Protein AF-T1DJU1-F1 (afdb_monomer_lite)

Organism: Anopheles aquasalis (NCBI:txid42839)

Foldseek 3Di:
DDDDDDDDDDDDDDDDDDDDDDDDDDDDDDDDDDYDDDDDDDDDDDDDDDDDDDDDDDDDDDDDDDDPPDDDDDDPPDDPQDAFPAEAEDEDDPTQADAVCLCVLVLCVVVVHDNVLSNVLNVLVVVQLVVCLVPQQVCVLCVLPFDFALCPLLVLEPPDDCPPPDLVPLCLVVLDDPPDDPDDADPVGDPSPSSNSHSVNSSSVSSLVSLVVCLQPLCVVLDPVSNVSLVVSLVSSCVRNVNSNVVSVVVLVVQQPDSRYAYAYEYCDGLSSVSSVCSSSSNSVSDNSRRYTHPHCSDPPPPPPDD

Radius of gyration: 28.32 Å; chains: 1; bounding box: 85×81×63 Å

pLDDT: mean 75.37, std 28.7, range [26.91, 98.88]

Secondary structure (DSSP, 8-state):
-PPP------PPPPPPP-PPP------------------------------------------PPPP--------TT----PPPSEEEEE--BTTTB--HHHHTTHHHHHHT--HHHHHHHHHHHHHHHHHHHHHHH-HHHHGGG--SSTTTTGGG------TT--GGGS-GGGGS-TT--TT---TT-SHHHHHHHHHHHHHHHHHHHHHHHHTT-HHHHH-HHHHHHHHHHHHHHHHHTTTHHHHHHHHHHHHHTSTTEEEEEEESS-HHHHHHHHHHTT-TTTS-GGGEEE-------SSS---

Sequence (307 aa):
TTPNMLAHSHSPQSPISISPTALGGPGGVGGGGGGGGGGAGIGNPTSKSTPTGKSGRARGRRHAHPSPTRSSTSEPGGISEKAPERIFVWDLDETIIIFHSLLTGSYAGRYNKNRDHQVQLGYRMEEMIFNMADAYFFFNDLEECDQIHIDDVASDDNGQDLSNYNFSADGFHNATPQGAPPNVCLPNGVRGGVDWMRKLAFRYRKIKDTYNTYRNNVGGLLGPQKRDHWLQVRSDIEMETDSWHSLTLKCLNMIAQRENCVNVLVTTTQLVPALAKILLYGLGQVFPVENVYSANRSARSSASSGS

InterPro domains:
  IPR006545 EYA domain [TIGR01658] (84-297)
  IPR028472 Protein phosphatase EYA [PTHR10190] (50-300)
  IPR038102 EYA domain superfamily [G3DSA:3.40.50.12350] (85-305)

Structure (mmCIF, N/CA/C/O backbone):
data_AF-T1DJU1-F1
#
_entry.id   AF-T1DJU1-F1
#
loop_
_atom_site.group_PDB
_atom_site.id
_atom_site.type_symbol
_atom_site.label_atom_id
_atom_site.label_alt_id
_atom_site.label_comp_id
_atom_site.label_asym_id
_atom_site.label_entity_id
_atom_site.label_seq_id
_atom_site.pdbx_PDB_ins_code
_atom_site.Cartn_x
_atom_site.Cartn_y
_atom_site.Cartn_z
_atom_site.occupancy
_atom_site.B_iso_or_equiv
_atom_site.auth_seq_id
_atom_site.auth_comp_id
_atom_site.auth_asym_id
_atom_site.auth_atom_id
_atom_site.pdbx_PDB_model_num
ATOM 1 N N . THR A 1 1 ? -4.036 41.901 -4.875 1.00 40.03 1 THR A N 1
ATOM 2 C CA . THR A 1 1 ? -4.419 41.132 -6.076 1.00 40.03 1 THR A CA 1
ATOM 3 C C . THR A 1 1 ? -4.172 39.672 -5.773 1.00 40.03 1 THR A C 1
ATOM 5 O O . THR A 1 1 ? -3.028 39.313 -5.540 1.00 40.03 1 THR A O 1
ATOM 8 N N . THR A 1 2 ? -5.223 38.870 -5.638 1.00 32.81 2 THR A N 1
ATOM 9 C CA . THR A 1 2 ? -5.148 37.446 -5.271 1.00 32.81 2 THR A CA 1
ATOM 10 C C . THR A 1 2 ? -5.094 36.565 -6.524 1.00 32.81 2 THR A C 1
ATOM 12 O O . THR A 1 2 ? -5.875 36.808 -7.444 1.00 32.81 2 THR A O 1
ATOM 15 N N . PRO A 1 3 ? -4.229 35.537 -6.587 1.00 39.94 3 PRO A N 1
ATOM 16 C CA . PRO A 1 3 ? -4.368 34.457 -7.555 1.00 39.94 3 PRO A CA 1
ATOM 17 C C . PRO A 1 3 ? -5.360 33.409 -7.031 1.00 39.94 3 PRO A C 1
ATOM 19 O O . PRO A 1 3 ? -5.354 33.056 -5.852 1.00 39.94 3 PRO A O 1
ATOM 22 N N . ASN A 1 4 ? -6.233 32.940 -7.917 1.00 32.94 4 ASN A N 1
ATOM 23 C CA . ASN A 1 4 ? -7.327 32.022 -7.613 1.00 32.94 4 ASN A CA 1
ATOM 24 C C . ASN A 1 4 ? -6.901 30.589 -7.979 1.00 32.94 4 ASN A C 1
ATOM 26 O O . ASN A 1 4 ? -6.560 30.349 -9.136 1.00 32.94 4 ASN A O 1
ATOM 30 N N . MET A 1 5 ? -6.917 29.647 -7.031 1.00 34.44 5 MET A N 1
ATOM 31 C CA . MET A 1 5 ? -6.623 28.230 -7.294 1.00 34.44 5 MET A CA 1
ATOM 32 C C . MET A 1 5 ? -7.936 27.449 -7.383 1.00 34.44 5 MET A C 1
ATOM 34 O O . MET A 1 5 ? -8.625 27.262 -6.382 1.00 34.44 5 MET A O 1
ATOM 38 N N . LEU A 1 6 ? -8.289 27.006 -8.591 1.00 34.03 6 LEU A N 1
ATOM 39 C CA . LEU A 1 6 ? -9.458 26.161 -8.838 1.00 34.03 6 LEU A CA 1
ATOM 40 C C . LEU A 1 6 ? -9.155 24.718 -8.421 1.00 34.03 6 LEU A C 1
ATOM 42 O O . LEU A 1 6 ? -8.416 24.014 -9.104 1.00 34.03 6 LEU A O 1
ATOM 46 N N . ALA A 1 7 ? -9.752 24.272 -7.317 1.00 34.59 7 ALA A N 1
ATOM 47 C CA . ALA A 1 7 ? -9.762 22.868 -6.927 1.00 34.59 7 ALA A CA 1
ATOM 48 C C . ALA A 1 7 ? -11.001 22.172 -7.516 1.00 34.59 7 ALA A C 1
ATOM 50 O O . ALA A 1 7 ? -12.129 22.471 -7.122 1.00 34.59 7 ALA A O 1
ATOM 51 N N . HIS A 1 8 ? -10.796 21.225 -8.433 1.00 30.23 8 HIS A N 1
ATOM 52 C CA . HIS A 1 8 ? -11.835 20.286 -8.857 1.00 30.23 8 HIS A CA 1
ATOM 53 C C . HIS A 1 8 ? -11.689 18.976 -8.080 1.00 30.23 8 HIS A C 1
ATOM 55 O O . HIS A 1 8 ? -10.887 18.118 -8.435 1.00 30.23 8 HIS A O 1
ATOM 61 N N . SER A 1 9 ? -12.476 18.820 -7.016 1.00 32.19 9 SER A N 1
ATOM 62 C CA . SER A 1 9 ? -12.622 17.555 -6.297 1.00 32.19 9 SER A CA 1
ATOM 63 C C . SER A 1 9 ? -13.797 16.750 -6.859 1.00 32.19 9 SER A C 1
ATOM 65 O O . SER A 1 9 ? -14.954 17.162 -6.779 1.00 32.19 9 SER A O 1
ATOM 67 N N . HIS A 1 10 ? -13.508 15.568 -7.406 1.00 32.28 10 HIS A N 1
ATOM 68 C CA . HIS A 1 10 ? -14.520 14.557 -7.709 1.00 32.28 10 HIS A CA 1
ATOM 69 C C . HIS A 1 10 ? -14.535 13.504 -6.597 1.00 32.28 10 HIS A C 1
ATOM 71 O O . HIS A 1 10 ? -13.658 12.648 -6.531 1.00 32.28 10 HIS A O 1
ATOM 77 N N . SER A 1 11 ? -15.543 13.559 -5.726 1.00 33.12 11 SER A N 1
ATOM 78 C CA . SER A 1 11 ? -15.764 12.530 -4.704 1.00 33.12 11 SER A CA 1
ATOM 79 C C . SER A 1 11 ? -16.471 11.305 -5.303 1.00 33.12 11 SER A C 1
ATOM 81 O O . SER A 1 11 ? -17.536 11.475 -5.906 1.00 33.12 11 SER A O 1
ATOM 83 N N . PRO A 1 12 ? -15.974 10.070 -5.102 1.00 35.94 12 PRO A N 1
ATOM 84 C CA . PRO A 1 12 ? -16.758 8.869 -5.366 1.00 35.94 12 PRO A CA 1
ATOM 85 C C . PRO A 1 12 ? -17.847 8.693 -4.293 1.00 35.94 12 PRO A C 1
ATOM 87 O O . PRO A 1 12 ? -17.630 8.959 -3.110 1.00 35.94 12 PRO A O 1
ATOM 90 N N . GLN A 1 13 ? -19.040 8.261 -4.707 1.00 41.00 13 GLN A N 1
ATOM 91 C CA . GLN A 1 13 ? -20.180 8.050 -3.808 1.00 41.00 13 GLN A CA 1
ATOM 92 C C . GLN A 1 13 ? -20.000 6.792 -2.943 1.00 41.00 13 GLN A C 1
ATOM 94 O O . GLN A 1 13 ? -19.577 5.746 -3.431 1.00 41.00 13 GLN A O 1
ATOM 99 N N . SER A 1 14 ? -20.377 6.881 -1.666 1.00 39.94 14 SER A N 1
ATOM 100 C CA . SER A 1 14 ? -20.351 5.755 -0.725 1.00 39.94 14 SER A CA 1
ATOM 101 C C . SER A 1 14 ? -2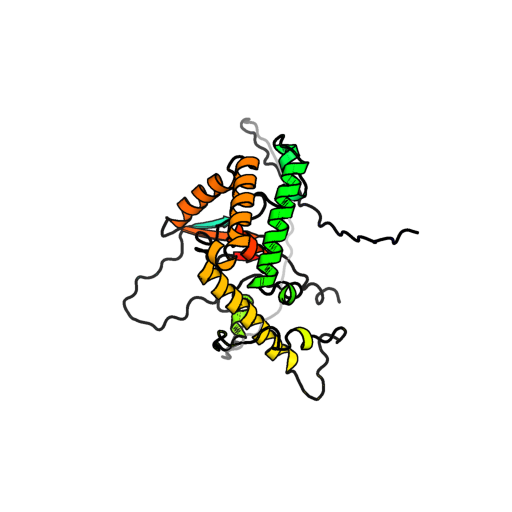1.425 4.700 -1.052 1.00 39.94 14 SER A C 1
ATOM 103 O O . SER A 1 14 ? -22.553 5.074 -1.388 1.00 39.94 14 SER A O 1
ATOM 105 N N . PRO A 1 15 ? -21.140 3.391 -0.904 1.00 38.44 15 PRO A N 1
ATOM 106 C CA . PRO A 1 15 ? -22.147 2.344 -1.057 1.00 38.44 15 PRO A CA 1
ATOM 107 C C . PRO A 1 15 ? -23.145 2.313 0.116 1.00 38.44 15 PRO A C 1
ATOM 109 O O . PRO A 1 15 ? -22.841 2.689 1.248 1.00 38.44 15 PRO A O 1
ATOM 112 N N . ILE A 1 16 ? -24.360 1.845 -0.175 1.00 39.69 16 ILE A N 1
ATOM 113 C CA . ILE A 1 16 ? -25.508 1.841 0.742 1.00 39.69 16 ILE A CA 1
ATOM 114 C C . ILE A 1 16 ? -25.357 0.736 1.800 1.00 39.69 16 ILE A C 1
ATOM 116 O O . ILE A 1 16 ? -25.083 -0.417 1.473 1.00 39.69 16 ILE A O 1
ATOM 120 N N . SER A 1 17 ? -25.595 1.074 3.071 1.00 30.12 17 SER A N 1
ATOM 121 C CA . SER A 1 17 ? -25.592 0.111 4.180 1.00 30.12 17 SER A CA 1
ATOM 122 C C . SER A 1 17 ? -26.886 -0.713 4.218 1.00 30.12 17 SER A C 1
ATOM 124 O O . SER A 1 17 ? -27.981 -0.150 4.170 1.00 30.12 17 SER A O 1
ATOM 126 N N . ILE A 1 18 ? -26.768 -2.041 4.334 1.00 35.78 18 ILE A N 1
ATOM 127 C CA . ILE A 1 18 ? -27.901 -2.969 4.468 1.00 35.78 18 ILE A CA 1
ATOM 128 C C . ILE A 1 18 ? -27.869 -3.586 5.871 1.00 35.78 18 ILE A C 1
ATOM 130 O O . ILE A 1 18 ? -27.004 -4.405 6.176 1.00 35.78 18 ILE A O 1
ATOM 134 N N . SER A 1 19 ? -28.829 -3.216 6.721 1.00 34.44 19 SER A N 1
ATOM 135 C CA . SER A 1 19 ? -29.013 -3.829 8.044 1.00 34.44 19 SER A CA 1
ATOM 136 C C . SER A 1 19 ? -29.833 -5.125 7.955 1.00 34.44 19 SER A C 1
ATOM 138 O O . SER A 1 19 ? -30.837 -5.151 7.240 1.00 34.44 19 SER A O 1
ATOM 140 N N . PRO A 1 20 ? -29.489 -6.186 8.710 1.00 32.38 20 PRO A N 1
ATOM 141 C CA . PRO A 1 20 ? -30.290 -7.404 8.767 1.00 32.38 20 PRO A CA 1
ATOM 142 C C . PRO A 1 20 ? -31.512 -7.223 9.681 1.00 32.38 20 PRO A C 1
ATOM 144 O O . PRO A 1 20 ? -31.387 -6.794 10.828 1.00 32.38 20 PRO A O 1
ATOM 147 N N . THR A 1 21 ? -32.700 -7.592 9.200 1.00 33.34 21 THR A N 1
ATOM 148 C CA . THR A 1 21 ? -33.913 -7.674 10.029 1.00 33.34 21 THR A CA 1
ATOM 149 C C . THR A 1 21 ? -34.037 -9.069 10.644 1.00 33.34 21 THR A C 1
ATOM 151 O O . THR A 1 21 ? -33.903 -10.072 9.945 1.00 33.34 21 THR A O 1
ATOM 154 N N . ALA A 1 22 ? -34.320 -9.136 11.945 1.00 32.25 22 ALA A N 1
ATOM 155 C CA . ALA A 1 22 ? -34.635 -10.365 12.674 1.00 32.25 22 ALA A CA 1
ATOM 156 C C . ALA A 1 22 ? -36.027 -10.263 13.329 1.00 32.25 22 ALA A C 1
ATOM 158 O O . ALA A 1 22 ? -36.571 -9.164 13.415 1.00 32.25 22 ALA A O 1
ATOM 159 N N . LEU A 1 23 ? -36.530 -11.398 13.848 1.00 32.84 23 LEU A N 1
ATOM 160 C CA . LEU A 1 23 ? -37.903 -11.667 14.338 1.00 32.84 23 LEU A CA 1
ATOM 161 C C . LEU A 1 23 ? -38.894 -11.979 13.193 1.00 32.84 23 LEU A C 1
ATOM 163 O O . LEU A 1 23 ? -38.956 -11.252 12.212 1.00 32.84 23 LEU A O 1
ATOM 167 N N . GLY A 1 24 ? -39.713 -13.033 13.246 1.00 29.77 24 GLY A N 1
ATOM 168 C CA . GLY A 1 24 ? -39.841 -14.122 14.224 1.00 29.77 24 GLY A CA 1
ATOM 169 C C . GLY A 1 24 ? -40.971 -15.084 13.804 1.00 29.77 24 GLY A C 1
ATOM 170 O O . GLY A 1 24 ? -41.729 -14.782 12.888 1.00 29.77 24 GLY A O 1
ATOM 171 N N . GLY A 1 25 ? -41.106 -16.235 14.464 1.00 26.91 25 GLY A N 1
ATOM 172 C CA . GLY A 1 25 ? -42.289 -17.111 14.353 1.00 26.91 25 GLY A CA 1
ATOM 173 C C . GLY A 1 25 ? -42.743 -17.569 15.747 1.00 26.91 25 GLY A C 1
ATOM 174 O O . GLY A 1 25 ? -42.197 -17.057 16.726 1.00 26.91 25 GLY A O 1
ATOM 175 N N . PRO A 1 26 ? -43.627 -18.578 15.888 1.00 52.62 26 PRO A N 1
ATOM 176 C CA . PRO A 1 26 ? -44.521 -19.192 14.893 1.00 52.62 26 PRO A CA 1
ATOM 177 C C . PRO A 1 26 ? -45.994 -19.307 15.387 1.00 52.62 26 PRO A C 1
ATOM 179 O O . PRO A 1 26 ? -46.279 -19.082 16.560 1.00 52.62 26 PRO A O 1
ATOM 182 N N . GLY A 1 27 ? -46.928 -19.772 14.541 1.00 30.42 27 GLY A N 1
ATOM 183 C CA . GLY A 1 27 ? -48.207 -20.347 15.013 1.00 30.42 27 GLY A CA 1
ATOM 184 C C . GLY A 1 27 ? -49.409 -20.231 14.063 1.00 30.42 27 GLY A C 1
ATOM 185 O O . GLY A 1 27 ? -49.502 -19.278 13.299 1.00 30.42 27 GLY A O 1
ATOM 186 N N . GLY A 1 28 ? -50.355 -21.179 14.163 1.00 30.44 28 GLY A N 1
ATOM 187 C CA . GLY A 1 28 ? -51.721 -21.047 13.615 1.00 30.44 28 GLY A CA 1
ATOM 188 C C . GLY A 1 28 ? -52.179 -22.159 12.657 1.00 30.44 28 GLY A C 1
ATOM 189 O O . GLY A 1 28 ? -51.834 -22.160 11.483 1.00 30.44 28 GLY A O 1
ATOM 190 N N . VAL A 1 29 ? -53.009 -23.083 13.153 1.00 31.84 29 VAL A N 1
ATOM 191 C CA . VAL A 1 29 ? -53.705 -24.141 12.385 1.00 31.84 29 VAL A CA 1
ATOM 192 C C . VAL A 1 29 ? -55.043 -23.619 11.834 1.00 31.84 29 VAL A C 1
ATOM 194 O O . VAL A 1 29 ? -55.721 -22.889 12.552 1.00 31.84 29 VAL A O 1
ATOM 197 N N . GLY A 1 30 ? -55.505 -24.072 10.653 1.00 30.22 30 GLY A N 1
ATOM 198 C CA . GLY A 1 30 ? -56.944 -23.992 10.327 1.00 30.22 30 GLY A CA 1
ATOM 199 C C . GLY A 1 30 ? -57.406 -24.192 8.870 1.00 30.22 30 GLY A C 1
ATOM 200 O O . GLY A 1 30 ? -57.326 -23.273 8.072 1.00 30.22 30 GLY A O 1
ATOM 201 N N . GLY A 1 31 ? -58.041 -25.340 8.586 1.00 30.58 31 GLY A N 1
ATOM 202 C CA . GLY A 1 31 ? -59.369 -25.373 7.931 1.00 30.58 31 GLY A CA 1
ATOM 203 C C . GLY A 1 31 ? -59.536 -25.221 6.402 1.00 30.58 31 GLY A C 1
ATOM 204 O O . GLY A 1 31 ? -59.893 -24.156 5.929 1.00 30.58 31 GLY A O 1
ATOM 205 N N . GLY A 1 32 ? -59.439 -26.346 5.678 1.00 28.83 32 GLY A N 1
ATOM 206 C CA . GLY A 1 32 ? -60.462 -26.925 4.770 1.00 28.83 32 GLY A CA 1
ATOM 207 C C . GLY A 1 32 ? -61.275 -26.114 3.729 1.00 28.83 32 GLY A C 1
ATOM 208 O O . GLY A 1 32 ? -61.952 -25.151 4.061 1.00 28.83 32 GLY A O 1
ATOM 209 N N . GLY A 1 33 ? -61.428 -26.699 2.524 1.00 28.84 33 GLY A N 1
ATOM 210 C CA . GLY A 1 33 ? -62.725 -26.701 1.810 1.00 28.84 33 GLY A CA 1
ATOM 211 C C . GLY A 1 33 ? -62.769 -26.411 0.294 1.00 28.84 33 GLY A C 1
ATOM 212 O O . GLY A 1 33 ? -62.869 -25.262 -0.102 1.00 28.84 33 GLY A O 1
ATOM 213 N N . GLY A 1 34 ? -62.893 -27.470 -0.524 1.00 29.64 34 GLY A N 1
ATOM 214 C CA . GLY A 1 34 ? -64.001 -27.601 -1.499 1.00 29.64 34 GLY A CA 1
ATOM 215 C C . GLY A 1 34 ? -63.922 -27.017 -2.930 1.00 29.64 34 GLY A C 1
ATOM 216 O O . GLY A 1 34 ? -64.198 -25.844 -3.129 1.00 29.64 34 GLY A O 1
ATOM 217 N N . GLY A 1 35 ? -63.804 -27.913 -3.929 1.00 30.45 35 GLY A N 1
ATOM 218 C CA . GLY A 1 35 ? -64.360 -27.776 -5.301 1.00 30.45 35 GLY A CA 1
ATOM 219 C C . GLY A 1 35 ? -63.668 -26.798 -6.278 1.00 30.45 35 GLY A C 1
ATOM 220 O O . GLY A 1 35 ? -63.039 -25.837 -5.869 1.00 30.45 35 GLY A O 1
ATOM 221 N N . GLY A 1 36 ? -63.740 -26.970 -7.605 1.00 28.83 36 GLY A N 1
ATOM 222 C CA . GLY A 1 36 ? -64.314 -28.059 -8.409 1.00 28.83 36 GLY A CA 1
ATOM 223 C C . GLY A 1 36 ? -64.510 -27.641 -9.883 1.00 28.83 36 GLY A C 1
ATOM 224 O O . GLY A 1 36 ? -65.002 -26.550 -10.139 1.00 28.83 36 GLY A O 1
ATOM 225 N N . GLY A 1 37 ? -64.168 -28.516 -10.842 1.00 30.22 37 GLY A N 1
ATOM 226 C CA . GLY A 1 37 ? -64.300 -28.275 -12.296 1.00 30.22 37 GLY A CA 1
ATOM 227 C C . GLY A 1 37 ? -63.201 -27.374 -12.897 1.00 30.22 37 GLY A C 1
ATOM 228 O O . GLY A 1 37 ? -62.646 -26.524 -12.217 1.00 30.22 37 GLY A O 1
ATOM 229 N N . GLY A 1 38 ? -62.797 -27.507 -14.162 1.00 28.22 38 GLY A N 1
ATOM 230 C CA . GLY A 1 38 ? -63.234 -28.426 -15.219 1.00 28.22 38 GLY A CA 1
ATOM 231 C C . GLY A 1 38 ? -63.132 -27.738 -16.587 1.00 28.22 38 GLY A C 1
ATOM 232 O O . GLY A 1 38 ? -63.810 -26.745 -16.813 1.00 28.22 38 GLY A O 1
ATOM 233 N N . GLY A 1 39 ? -62.295 -28.238 -17.502 1.00 30.33 39 GLY A N 1
ATOM 234 C CA . GLY A 1 39 ? -62.120 -27.627 -18.828 1.00 30.33 39 GLY A CA 1
ATOM 235 C C . GLY A 1 39 ? -61.045 -28.324 -19.659 1.00 30.33 39 GLY A C 1
ATOM 236 O O . GLY A 1 39 ? -59.862 -28.229 -19.349 1.00 30.33 39 GLY A O 1
ATOM 237 N N . ALA A 1 40 ? -61.459 -29.059 -20.692 1.00 28.98 40 ALA A N 1
ATOM 238 C CA . ALA A 1 40 ? -60.570 -29.838 -21.552 1.00 28.98 40 ALA A CA 1
ATOM 239 C C . ALA A 1 40 ? -60.090 -29.044 -22.781 1.00 28.98 40 ALA A C 1
ATOM 241 O O . ALA A 1 40 ? -60.798 -28.175 -23.284 1.00 28.98 40 ALA A O 1
ATOM 242 N N . GLY A 1 41 ? -58.921 -29.415 -23.312 1.00 30.72 41 GLY A N 1
ATOM 243 C CA . GLY A 1 41 ? -58.385 -28.905 -24.576 1.00 30.72 41 GLY A CA 1
ATOM 244 C C . GLY A 1 41 ? -57.443 -29.920 -25.224 1.00 30.72 41 GLY A C 1
ATOM 245 O O . GLY A 1 41 ? -56.264 -29.975 -24.892 1.00 30.72 41 GLY A O 1
ATOM 246 N N . ILE A 1 42 ? -57.973 -30.747 -26.129 1.00 30.86 42 ILE A N 1
ATOM 247 C CA . ILE A 1 42 ? -57.215 -31.723 -26.933 1.00 30.86 42 ILE A CA 1
ATOM 248 C C . ILE A 1 42 ? -56.981 -31.122 -28.327 1.00 30.86 42 ILE A C 1
ATOM 250 O O . ILE A 1 42 ? -57.927 -30.626 -28.932 1.00 30.86 42 ILE A O 1
ATOM 254 N N . GLY A 1 43 ? -55.753 -31.198 -28.861 1.00 30.09 43 GLY A N 1
ATOM 255 C CA . GLY A 1 43 ? -55.447 -30.689 -30.208 1.00 30.09 43 GLY A CA 1
ATOM 256 C C . GLY A 1 43 ? -53.987 -30.842 -30.660 1.00 30.09 43 GLY A C 1
ATOM 257 O O . GLY A 1 43 ? -53.218 -29.892 -30.620 1.00 30.09 43 GLY A O 1
ATOM 258 N N . ASN A 1 44 ? -53.627 -32.036 -31.130 1.00 32.38 44 ASN A N 1
ATOM 259 C CA . ASN A 1 44 ? -52.440 -32.355 -31.960 1.00 32.38 44 ASN A CA 1
ATOM 260 C C . ASN A 1 44 ? -53.002 -32.868 -33.338 1.00 32.38 44 ASN A C 1
ATOM 262 O O . ASN A 1 44 ? -54.225 -33.052 -33.366 1.00 32.38 44 ASN A O 1
ATOM 266 N N . PRO A 1 45 ? -52.260 -33.181 -34.446 1.00 45.81 45 PRO A N 1
ATOM 267 C CA . PRO A 1 45 ? -50.819 -33.477 -34.519 1.00 45.81 45 PRO A CA 1
ATOM 268 C C . PRO A 1 45 ? -50.001 -33.196 -35.833 1.00 45.81 45 PRO A C 1
ATOM 270 O O . PRO A 1 45 ? -50.494 -33.246 -36.953 1.00 45.81 45 PRO A O 1
ATOM 273 N N . THR A 1 46 ? -48.665 -33.154 -35.675 1.00 31.66 46 THR A N 1
ATOM 274 C CA . THR A 1 46 ? -47.594 -33.794 -36.513 1.00 31.66 46 THR A CA 1
ATOM 275 C C . THR A 1 46 ? -47.229 -33.439 -37.980 1.00 31.66 46 THR A C 1
ATOM 277 O O . THR A 1 46 ? -48.061 -33.309 -38.871 1.00 31.66 46 THR A O 1
ATOM 280 N N . SER A 1 47 ? -45.912 -33.647 -38.226 1.00 31.45 47 SER A N 1
ATOM 281 C CA . SER A 1 47 ? -45.194 -34.031 -39.477 1.00 31.45 47 SER A CA 1
ATOM 282 C C . SER A 1 47 ? -44.541 -32.861 -40.247 1.00 31.45 47 SER A C 1
ATOM 284 O O . SER A 1 47 ? -45.150 -31.807 -40.329 1.00 31.45 47 SER A O 1
ATOM 286 N N . LYS A 1 48 ? -43.312 -32.894 -40.808 1.00 32.16 48 LYS A N 1
ATOM 287 C CA . LYS A 1 48 ? -42.211 -33.878 -41.073 1.00 32.16 48 LYS A CA 1
ATOM 288 C C . LYS A 1 48 ? -40.866 -33.083 -41.146 1.00 32.16 48 LYS A C 1
ATOM 290 O O . LYS A 1 48 ? -40.936 -31.865 -41.231 1.00 32.16 48 LYS A O 1
ATOM 295 N N . SER A 1 49 ? -39.627 -33.608 -41.178 1.00 31.61 49 SER A N 1
ATOM 296 C CA . SER A 1 49 ? -39.009 -34.948 -40.991 1.00 31.61 49 SER A CA 1
ATOM 297 C C . SER A 1 49 ? -37.465 -34.812 -40.865 1.00 31.61 49 SER A C 1
ATOM 299 O O . SER A 1 49 ? -36.908 -33.798 -41.273 1.00 31.61 49 SER A O 1
ATOM 301 N N . THR A 1 50 ? -36.758 -35.836 -40.365 1.00 29.61 50 THR A N 1
ATOM 302 C CA . THR A 1 50 ? -35.275 -35.954 -40.351 1.00 29.61 50 THR A CA 1
ATOM 303 C C . THR A 1 50 ? -34.668 -36.304 -41.723 1.00 29.61 50 THR A C 1
ATOM 305 O O . THR A 1 50 ? -35.378 -36.772 -42.613 1.00 29.61 50 THR A O 1
ATOM 308 N N . PRO A 1 51 ? -33.337 -36.141 -41.885 1.00 37.72 51 PRO A N 1
ATOM 309 C CA . PRO A 1 51 ? -32.512 -37.342 -42.098 1.00 37.72 51 PRO A CA 1
ATOM 310 C C . PRO A 1 51 ? -31.239 -37.412 -41.224 1.00 37.72 51 PRO A C 1
ATOM 312 O O . PRO A 1 51 ? -30.761 -36.420 -40.680 1.00 37.72 51 PRO A O 1
ATOM 315 N N . THR A 1 52 ? -30.686 -38.620 -41.094 1.00 31.80 52 THR A N 1
ATOM 316 C CA . THR A 1 52 ? -29.490 -38.979 -40.304 1.00 31.80 52 THR A CA 1
ATOM 317 C C . THR A 1 52 ? -28.299 -39.322 -41.216 1.00 31.80 52 THR A C 1
ATOM 319 O O . THR A 1 52 ? -28.511 -39.844 -42.307 1.00 31.80 52 THR A O 1
ATOM 322 N N . GLY A 1 53 ? -27.034 -39.099 -40.797 1.00 29.38 53 GLY A N 1
ATOM 323 C CA . GLY A 1 53 ? -25.904 -39.467 -41.680 1.00 29.38 53 GLY A CA 1
ATOM 324 C C . GLY A 1 53 ? -24.440 -39.149 -41.308 1.00 29.38 53 GLY A C 1
ATOM 325 O O . GLY A 1 53 ? -23.762 -38.521 -42.101 1.00 29.38 53 GLY A O 1
ATOM 326 N N . LYS A 1 54 ? -23.923 -39.697 -40.195 1.00 31.09 54 LYS A N 1
ATOM 327 C CA . LYS A 1 54 ? -22.508 -40.136 -39.980 1.00 31.09 54 LYS A CA 1
ATOM 328 C C . LYS A 1 54 ? -21.298 -39.156 -40.080 1.00 31.09 54 LYS A C 1
ATOM 330 O O . LYS A 1 54 ? -20.892 -38.725 -41.144 1.00 31.09 54 LYS A O 1
ATOM 335 N N . SER A 1 55 ? -20.539 -39.138 -38.970 1.00 32.53 55 SER A N 1
ATOM 336 C CA . SER A 1 55 ? -19.064 -39.310 -38.887 1.00 32.53 55 SER A CA 1
ATOM 337 C C . SER A 1 55 ? -18.096 -38.270 -39.498 1.00 32.53 55 SER A C 1
ATOM 339 O O . SER A 1 55 ? -17.741 -38.352 -40.669 1.00 32.53 55 SER A O 1
ATOM 341 N N . GLY A 1 56 ? -17.451 -37.470 -38.633 1.00 30.95 56 GLY A N 1
ATOM 342 C CA . GLY A 1 56 ? -16.198 -36.762 -38.948 1.00 30.95 56 GLY A CA 1
ATOM 343 C C . GLY A 1 56 ? -15.450 -36.267 -37.698 1.00 30.95 56 GLY A C 1
ATOM 344 O O . GLY A 1 56 ? -15.982 -35.472 -36.930 1.00 30.95 56 GLY A O 1
ATOM 345 N N . ARG A 1 57 ? -14.211 -36.731 -37.473 1.00 39.19 57 ARG A N 1
ATOM 346 C CA . ARG A 1 57 ? -13.322 -36.248 -36.393 1.00 39.19 57 ARG A CA 1
ATOM 347 C C . ARG A 1 57 ? -12.627 -34.944 -36.818 1.00 39.19 57 ARG A C 1
ATOM 349 O O . ARG A 1 57 ? -11.803 -35.005 -37.723 1.00 39.19 57 ARG A O 1
ATOM 356 N N . ALA A 1 58 ? -12.824 -33.826 -36.110 1.00 34.12 58 ALA A N 1
ATOM 357 C CA . ALA A 1 58 ? -11.900 -32.679 -36.162 1.00 34.12 58 ALA A CA 1
ATOM 358 C C . ALA A 1 58 ? -11.942 -31.807 -34.887 1.00 34.12 58 ALA A C 1
ATOM 360 O O . ALA A 1 58 ? -12.836 -31.004 -34.647 1.00 34.12 58 ALA A O 1
ATOM 361 N N . ARG A 1 59 ? -10.912 -32.002 -34.069 1.00 37.19 59 ARG A N 1
ATOM 362 C CA . ARG A 1 59 ? -10.541 -31.367 -32.794 1.00 37.19 59 ARG A CA 1
ATOM 363 C C . ARG A 1 59 ? -10.553 -29.817 -32.806 1.00 37.19 59 ARG A C 1
ATOM 365 O O . ARG A 1 59 ? -9.526 -29.199 -33.068 1.00 37.19 59 ARG A O 1
ATOM 372 N N . GLY A 1 60 ? -11.668 -29.188 -32.426 1.00 33.62 60 GLY A N 1
ATOM 373 C CA . GLY A 1 60 ? -11.748 -27.739 -32.168 1.00 33.62 60 GLY A CA 1
ATOM 374 C C . GLY A 1 60 ? -11.280 -27.364 -30.754 1.00 33.62 60 GLY A C 1
ATOM 375 O O . GLY A 1 60 ? -12.044 -27.472 -29.796 1.00 33.62 60 GLY A O 1
ATOM 376 N N . ARG A 1 61 ? -10.021 -26.933 -30.601 1.00 39.34 61 ARG A N 1
ATOM 377 C CA . ARG A 1 61 ? -9.424 -26.575 -29.299 1.00 39.34 61 ARG A CA 1
ATOM 378 C C . ARG A 1 61 ? -9.855 -25.168 -28.865 1.00 39.34 61 ARG A C 1
ATOM 380 O O . ARG A 1 61 ? -9.192 -24.191 -29.196 1.00 39.34 61 ARG A O 1
ATOM 387 N N . ARG A 1 62 ? -10.931 -25.059 -28.076 1.00 38.75 62 ARG A N 1
ATOM 388 C CA . ARG A 1 62 ? -11.176 -23.849 -27.270 1.00 38.75 62 ARG A CA 1
ATOM 389 C C . ARG A 1 62 ? -10.005 -23.685 -26.297 1.00 38.75 62 ARG A C 1
ATOM 391 O O . ARG A 1 62 ? -9.735 -24.598 -25.518 1.00 38.75 62 ARG A O 1
ATOM 398 N N . HIS A 1 63 ? -9.308 -22.554 -26.356 1.00 36.16 63 HIS A N 1
ATOM 399 C CA . HIS A 1 63 ? -8.303 -22.203 -25.356 1.00 36.16 63 HIS A CA 1
ATOM 400 C C . HIS A 1 63 ? -9.020 -21.799 -24.066 1.00 36.16 63 HIS A C 1
ATOM 402 O O . HIS A 1 63 ? -9.405 -20.650 -23.885 1.00 36.16 63 HIS A O 1
ATOM 408 N N . ALA A 1 64 ? -9.236 -22.776 -23.185 1.00 34.94 64 ALA A N 1
ATOM 409 C CA . ALA A 1 64 ? -9.500 -22.491 -21.785 1.00 34.94 64 ALA A CA 1
ATOM 410 C C . ALA A 1 64 ? -8.228 -21.891 -21.172 1.00 34.94 64 ALA A C 1
ATOM 412 O O . ALA A 1 64 ? -7.137 -22.429 -21.379 1.00 34.94 64 ALA A O 1
ATOM 413 N N . HIS A 1 65 ? -8.380 -20.792 -20.436 1.00 34.72 65 HIS A N 1
ATOM 414 C CA . HIS A 1 65 ? -7.310 -20.204 -19.639 1.00 34.72 65 HIS A CA 1
ATOM 415 C C . HIS A 1 65 ? -6.838 -21.241 -18.605 1.00 34.72 65 HIS A C 1
ATOM 417 O O . HIS A 1 65 ? -7.659 -21.687 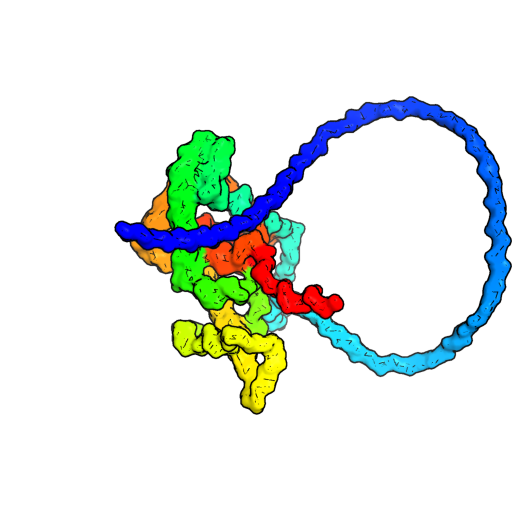-17.799 1.00 34.72 65 HIS A O 1
ATOM 423 N N . PRO A 1 66 ? -5.560 -21.655 -18.603 1.00 35.81 66 PRO A N 1
ATOM 424 C CA . PRO A 1 66 ? -4.996 -22.373 -17.475 1.00 35.81 66 PRO A CA 1
ATOM 425 C C . PRO A 1 66 ? -4.737 -21.357 -16.363 1.00 35.81 66 PRO A C 1
ATOM 427 O O . PRO A 1 66 ? -3.996 -20.397 -16.570 1.00 35.81 66 PRO A O 1
ATOM 430 N N . SER A 1 67 ? -5.321 -21.572 -15.186 1.00 39.38 67 SER A N 1
ATOM 431 C CA . SER A 1 67 ? -4.902 -20.865 -13.973 1.00 39.38 67 SER A CA 1
ATOM 432 C C . SER A 1 67 ? -3.398 -21.090 -13.742 1.00 39.38 67 SER A C 1
ATOM 434 O O . SER A 1 67 ? -2.934 -22.217 -13.950 1.00 39.38 67 SER A O 1
ATOM 436 N N . PRO A 1 68 ? -2.624 -20.086 -13.292 1.00 43.62 68 PRO A N 1
ATOM 437 C CA . PRO A 1 68 ? -1.186 -20.227 -13.084 1.00 43.62 68 PRO A CA 1
ATOM 438 C C . PRO A 1 68 ? -0.879 -20.977 -11.776 1.00 43.62 68 PRO A C 1
ATOM 440 O O . PRO A 1 68 ? -0.302 -20.435 -10.838 1.00 43.62 68 PRO A O 1
ATOM 443 N N . THR A 1 69 ? -1.240 -22.259 -11.697 1.00 48.59 69 THR A N 1
ATOM 444 C CA . THR A 1 69 ? -0.775 -23.134 -10.615 1.00 48.59 69 THR A CA 1
ATOM 445 C C . THR A 1 69 ? 0.549 -23.789 -10.989 1.00 48.59 69 THR A C 1
ATOM 447 O O . THR A 1 69 ? 0.571 -24.813 -11.668 1.00 48.59 69 THR A O 1
ATOM 450 N N . ARG A 1 70 ? 1.625 -23.218 -10.434 1.00 46.25 70 ARG A N 1
ATOM 451 C CA . ARG A 1 70 ? 2.845 -23.918 -10.005 1.00 46.25 70 ARG A CA 1
ATOM 452 C C . ARG A 1 70 ? 3.633 -24.665 -11.092 1.00 46.25 70 ARG A C 1
ATOM 454 O O . ARG A 1 70 ? 3.430 -25.848 -11.356 1.00 46.25 70 ARG A O 1
ATOM 461 N N . SER A 1 71 ? 4.673 -24.009 -11.599 1.00 43.88 71 SER A N 1
ATOM 462 C CA . SER A 1 71 ? 5.804 -24.696 -12.224 1.00 43.88 71 SER A CA 1
ATOM 463 C C . SER A 1 71 ? 6.567 -25.526 -11.183 1.00 43.88 71 SER A C 1
ATOM 465 O O . SER A 1 71 ? 7.368 -24.989 -10.418 1.00 43.88 71 SER A O 1
ATOM 467 N N . SER A 1 72 ? 6.352 -26.839 -11.161 1.00 39.47 72 SER A N 1
ATOM 468 C CA . SER A 1 72 ? 7.217 -27.775 -10.436 1.00 39.47 72 SER A CA 1
ATOM 469 C C . SER A 1 72 ? 7.465 -29.023 -11.273 1.00 39.47 72 SER A C 1
ATOM 471 O O . SER A 1 72 ? 6.556 -29.822 -11.505 1.00 39.47 72 SER A O 1
ATOM 473 N N . THR A 1 73 ? 8.712 -29.181 -11.714 1.00 39.91 73 THR A N 1
ATOM 474 C CA . THR A 1 73 ? 9.257 -30.430 -12.253 1.00 39.91 73 THR A CA 1
ATOM 475 C C . THR A 1 73 ? 8.979 -31.584 -11.292 1.00 39.91 73 THR A C 1
ATOM 477 O O . THR A 1 73 ? 9.175 -31.457 -10.085 1.00 39.91 73 THR A O 1
ATOM 480 N N . SER A 1 74 ? 8.496 -32.702 -11.826 1.00 40.38 74 SER A N 1
ATOM 481 C CA . SER A 1 74 ? 7.980 -33.822 -11.043 1.00 40.38 74 SER A CA 1
ATOM 482 C C . SER A 1 74 ? 9.089 -34.663 -10.397 1.00 40.38 74 SER A C 1
ATOM 484 O O . SER A 1 74 ? 9.636 -35.558 -11.040 1.00 40.38 74 SER A O 1
ATOM 486 N N . GLU A 1 75 ? 9.350 -34.429 -9.113 1.00 39.06 75 GLU A N 1
ATOM 487 C CA . GLU A 1 75 ? 10.016 -35.386 -8.219 1.00 39.06 75 GLU A CA 1
ATOM 488 C C . GLU A 1 75 ? 8.963 -36.332 -7.597 1.00 39.06 75 GLU A C 1
ATOM 490 O O . GLU A 1 75 ? 8.008 -35.857 -6.969 1.00 39.06 75 GLU A O 1
ATOM 495 N N . PRO A 1 76 ? 9.086 -37.666 -7.737 1.00 44.12 76 PRO A N 1
ATOM 496 C CA . PRO A 1 76 ? 8.118 -38.619 -7.196 1.00 44.12 76 PRO A CA 1
ATOM 497 C C . PRO A 1 76 ? 8.358 -38.881 -5.696 1.00 44.12 76 PRO A C 1
ATOM 499 O O . PRO A 1 76 ? 8.839 -39.944 -5.309 1.00 44.12 76 PRO A O 1
ATOM 502 N N . GLY A 1 77 ? 8.006 -37.914 -4.844 1.00 42.62 77 GLY A N 1
ATOM 503 C CA . GLY A 1 77 ? 8.131 -38.056 -3.382 1.00 42.62 77 GLY A CA 1
ATOM 504 C C . GLY A 1 77 ? 7.501 -36.957 -2.514 1.00 42.62 77 GLY A C 1
ATOM 505 O O . GLY A 1 77 ? 7.551 -37.055 -1.290 1.00 42.62 77 GLY A O 1
ATOM 506 N N . GLY A 1 78 ? 6.913 -35.914 -3.108 1.00 39.09 78 GLY A N 1
ATOM 507 C CA . GLY A 1 78 ? 6.353 -34.776 -2.372 1.00 39.09 78 GLY A CA 1
ATOM 508 C C . GLY A 1 78 ? 4.945 -35.018 -1.820 1.00 39.09 78 GLY A C 1
ATOM 509 O O . GLY A 1 78 ? 4.069 -35.529 -2.518 1.00 39.09 78 GLY A O 1
ATOM 510 N N . ILE A 1 79 ? 4.720 -34.592 -0.573 1.00 47.66 79 ILE A N 1
ATOM 511 C CA . ILE A 1 79 ? 3.397 -34.511 0.059 1.00 47.66 79 ILE A CA 1
ATOM 512 C C . ILE A 1 79 ? 2.468 -33.712 -0.864 1.00 47.66 79 ILE A C 1
ATOM 514 O O . ILE A 1 79 ? 2.789 -32.587 -1.237 1.00 47.66 79 ILE A O 1
ATOM 518 N N . SER A 1 80 ? 1.311 -34.277 -1.219 1.00 54.69 80 SER A N 1
ATOM 519 C CA . SER A 1 80 ? 0.276 -33.527 -1.936 1.00 54.69 80 SER A CA 1
ATOM 520 C C . SER A 1 80 ? -0.192 -32.375 -1.050 1.00 54.69 80 SER A C 1
ATOM 522 O O . SER A 1 80 ? -0.878 -32.611 -0.052 1.00 54.69 80 SER A O 1
ATOM 524 N N . GLU A 1 81 ? 0.199 -31.145 -1.395 1.00 61.97 81 GLU A N 1
ATOM 525 C CA . GLU A 1 81 ? -0.361 -29.934 -0.798 1.00 61.97 81 GLU A CA 1
ATOM 526 C C . GLU A 1 81 ? -1.869 -29.947 -1.031 1.00 61.97 81 GLU A C 1
ATOM 528 O O . GLU A 1 81 ? -2.366 -29.700 -2.133 1.00 61.97 81 GLU A O 1
ATOM 533 N N . LYS A 1 82 ? -2.607 -30.302 0.022 1.00 71.31 82 LYS A N 1
ATOM 534 C CA . LYS A 1 82 ? -4.061 -30.260 0.001 1.00 71.31 82 LYS A CA 1
ATOM 535 C C . LYS A 1 82 ? -4.481 -28.809 -0.180 1.00 71.31 82 LYS A C 1
ATOM 537 O O . LYS A 1 82 ? -3.986 -27.927 0.515 1.00 71.31 82 LYS A O 1
ATOM 542 N N . ALA A 1 83 ? -5.423 -28.582 -1.091 1.00 74.25 83 ALA A N 1
ATOM 543 C CA . ALA A 1 83 ? -6.085 -27.291 -1.203 1.00 74.25 83 ALA A CA 1
ATOM 544 C C . ALA A 1 83 ? -6.655 -26.878 0.172 1.00 74.25 83 ALA A C 1
ATOM 546 O O . ALA A 1 83 ? -7.125 -27.752 0.913 1.00 74.25 83 ALA A O 1
ATOM 547 N N . PRO A 1 84 ? -6.618 -25.581 0.526 1.00 79.12 84 PRO A N 1
ATOM 548 C CA . PRO A 1 84 ? -7.068 -25.121 1.832 1.00 79.12 84 PRO A CA 1
ATOM 549 C C . PRO A 1 84 ? -8.544 -25.460 2.051 1.00 79.12 84 PRO A C 1
ATOM 551 O O . PRO A 1 84 ? -9.379 -25.290 1.165 1.00 79.12 84 PRO A O 1
ATOM 554 N N . GLU A 1 85 ? -8.871 -25.915 3.260 1.00 90.88 85 GLU A N 1
ATOM 555 C CA . GLU A 1 85 ? -10.245 -26.235 3.660 1.00 90.88 85 GLU A CA 1
ATOM 556 C C . GLU A 1 85 ? -11.097 -24.961 3.765 1.00 90.88 85 GLU A C 1
ATOM 558 O O . GLU A 1 85 ? -12.305 -24.995 3.529 1.00 90.88 85 GLU A O 1
ATOM 563 N N . ARG A 1 86 ? -10.481 -23.832 4.151 1.00 96.06 86 ARG A N 1
ATOM 564 C CA . ARG A 1 86 ? -11.176 -22.553 4.365 1.00 96.06 86 ARG A CA 1
ATOM 565 C C . ARG A 1 86 ? -10.367 -21.381 3.830 1.00 96.06 86 ARG A C 1
ATOM 567 O O . ARG A 1 86 ? -9.191 -21.222 4.148 1.00 96.06 86 ARG A O 1
ATOM 574 N N . ILE A 1 87 ? -11.042 -20.525 3.074 1.00 96.88 87 ILE A N 1
ATOM 575 C CA . ILE A 1 87 ? -10.508 -19.258 2.580 1.00 96.88 87 ILE A CA 1
ATOM 576 C C . ILE A 1 87 ? -11.295 -18.145 3.268 1.00 96.88 87 ILE A C 1
ATOM 578 O O . ILE A 1 87 ? -12.521 -18.098 3.175 1.00 96.88 87 ILE A O 1
ATOM 582 N N . PHE A 1 88 ? -10.589 -17.274 3.979 1.00 98.19 88 PHE A N 1
ATOM 583 C CA . PHE A 1 88 ? -11.143 -16.088 4.618 1.00 98.19 88 PHE A CA 1
ATOM 584 C C . PHE A 1 88 ? -10.871 -14.899 3.703 1.00 98.19 88 PHE A C 1
ATOM 586 O O . PHE A 1 88 ? -9.721 -14.490 3.545 1.00 98.19 88 PHE A O 1
ATOM 593 N N . VAL A 1 89 ? -11.926 -14.392 3.066 1.00 98.31 89 VAL A N 1
ATOM 594 C CA . VAL A 1 89 ? -11.859 -13.216 2.195 1.00 98.31 89 VAL A CA 1
ATOM 595 C C . VAL A 1 89 ? -12.161 -11.981 3.035 1.00 98.31 89 VAL A C 1
ATOM 597 O O . VAL A 1 89 ? -13.227 -11.892 3.643 1.00 98.31 89 VAL A O 1
ATOM 600 N N . TRP A 1 90 ? -11.213 -11.054 3.073 1.00 98.62 90 TRP A N 1
ATOM 601 C CA . TRP A 1 90 ? -11.268 -9.824 3.852 1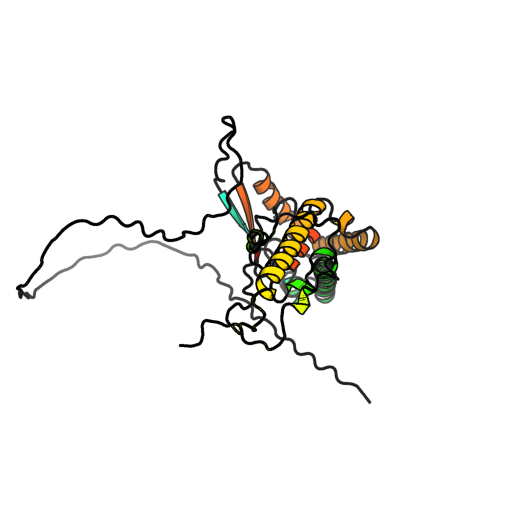.00 98.62 90 TRP A CA 1
ATOM 602 C C . TRP A 1 90 ? -11.347 -8.599 2.945 1.00 98.62 90 TRP A C 1
ATOM 604 O O . TRP A 1 90 ? -10.714 -8.578 1.890 1.00 98.62 90 TRP A O 1
ATOM 614 N N . ASP A 1 91 ? -12.044 -7.564 3.407 1.00 98.31 91 ASP A N 1
ATOM 615 C CA . ASP A 1 91 ? -11.852 -6.191 2.932 1.00 98.31 91 ASP A CA 1
ATOM 616 C C . ASP A 1 91 ? -10.777 -5.489 3.784 1.00 98.31 91 ASP A C 1
ATOM 618 O O . ASP A 1 91 ? -10.466 -5.920 4.901 1.00 98.31 91 ASP A O 1
ATOM 622 N N . LEU A 1 92 ? -10.178 -4.425 3.251 1.00 98.50 92 LEU A N 1
ATOM 623 C CA . LEU A 1 92 ? -9.081 -3.690 3.878 1.00 98.50 92 LEU A CA 1
ATOM 624 C C . LEU A 1 92 ? -9.597 -2.533 4.738 1.00 98.50 92 LEU A C 1
ATOM 626 O O . LEU A 1 92 ? -9.496 -2.572 5.968 1.00 98.50 92 LEU A O 1
ATOM 630 N N . ASP A 1 93 ? -10.113 -1.505 4.072 1.00 97.12 93 ASP A N 1
ATOM 631 C CA . ASP A 1 93 ? -10.525 -0.239 4.666 1.00 97.12 93 ASP A CA 1
ATOM 632 C C . ASP A 1 93 ? -11.827 -0.420 5.466 1.00 97.12 93 ASP A C 1
ATOM 634 O O . ASP A 1 93 ? -12.717 -1.179 5.090 1.00 97.12 93 ASP A O 1
ATOM 638 N N . GLU A 1 94 ? -11.889 0.195 6.647 1.00 97.06 94 GLU A N 1
ATOM 639 C CA . GLU A 1 94 ? -12.971 0.081 7.640 1.00 97.06 94 GLU A CA 1
ATOM 640 C C . GLU A 1 94 ? -13.286 -1.354 8.131 1.00 97.06 94 GLU A C 1
ATOM 642 O O . GLU A 1 94 ? -14.199 -1.545 8.937 1.00 97.06 94 GLU A O 1
ATOM 647 N N . THR A 1 95 ? -12.487 -2.349 7.727 1.00 97.94 95 THR A N 1
ATOM 648 C CA . THR A 1 95 ? -12.571 -3.751 8.168 1.00 97.94 95 THR A CA 1
ATOM 649 C C . THR A 1 95 ? -11.304 -4.166 8.921 1.00 97.94 95 THR A C 1
ATOM 651 O O . THR A 1 95 ? -11.342 -4.363 10.137 1.00 97.94 95 THR A O 1
ATOM 654 N N . ILE A 1 96 ? -10.152 -4.256 8.245 1.00 98.50 96 ILE A N 1
ATOM 655 C CA . ILE A 1 96 ? -8.864 -4.562 8.898 1.00 98.50 96 ILE A CA 1
ATOM 656 C C . ILE A 1 96 ? -8.214 -3.300 9.466 1.00 98.50 96 ILE A C 1
ATOM 658 O O . ILE A 1 96 ? -7.612 -3.345 10.543 1.00 98.50 96 ILE A O 1
ATOM 662 N N . ILE A 1 97 ? -8.328 -2.184 8.748 1.00 98.44 97 ILE A N 1
ATOM 663 C CA . ILE A 1 97 ? -7.733 -0.900 9.121 1.00 98.44 97 ILE A CA 1
ATOM 664 C C . ILE A 1 97 ? -8.806 0.182 9.199 1.00 98.44 97 ILE A C 1
ATOM 666 O O . ILE A 1 97 ? -9.777 0.161 8.453 1.00 98.44 97 ILE A O 1
ATOM 670 N N . ILE A 1 98 ? -8.600 1.164 10.068 1.00 98.44 98 ILE A N 1
ATOM 671 C CA . ILE A 1 98 ? -9.343 2.424 10.044 1.00 98.44 98 ILE A CA 1
ATOM 672 C C . ILE A 1 98 ? -8.477 3.427 9.274 1.00 98.44 98 ILE A C 1
ATOM 674 O O . ILE A 1 98 ? -7.316 3.642 9.646 1.00 98.44 98 ILE A O 1
ATOM 678 N N . PHE A 1 99 ? -9.001 3.984 8.176 1.00 98.12 99 PHE A N 1
ATOM 679 C CA . PHE A 1 99 ? -8.242 4.908 7.323 1.00 98.12 99 PHE A CA 1
ATOM 680 C C . PHE A 1 99 ? -9.123 5.959 6.635 1.00 98.12 99 PHE A C 1
ATOM 682 O O . PHE A 1 99 ? -9.035 7.139 6.976 1.00 98.12 99 PHE A O 1
ATOM 689 N N . HIS A 1 100 ? -10.021 5.577 5.721 1.00 96.56 100 HIS A N 1
ATOM 690 C CA . HIS A 1 100 ? -10.876 6.549 5.022 1.00 96.56 100 HIS A CA 1
ATOM 691 C C . HIS A 1 100 ? -11.836 7.270 5.989 1.00 96.56 100 HIS A C 1
ATOM 693 O O . HIS A 1 100 ? -12.140 8.461 5.847 1.00 96.56 100 HIS A O 1
ATOM 699 N N . SER A 1 101 ? -12.261 6.576 7.043 1.00 97.94 101 SER A N 1
ATOM 700 C CA . SER A 1 101 ? -13.051 7.151 8.132 1.00 97.94 101 SER A CA 1
ATOM 701 C C . SER A 1 101 ? -12.265 8.099 9.061 1.00 97.94 101 SER A C 1
ATOM 703 O O . SER A 1 101 ? -12.899 8.924 9.729 1.00 97.94 101 SER A O 1
ATOM 705 N N . LEU A 1 102 ? -10.919 8.072 9.041 1.00 98.19 102 LEU A N 1
ATOM 706 C CA . LEU A 1 102 ? -10.061 9.117 9.629 1.00 98.19 102 LEU A CA 1
ATOM 707 C C . LEU A 1 102 ? -10.111 10.385 8.770 1.00 98.19 102 LEU A C 1
ATOM 709 O O . LEU A 1 102 ? -10.477 11.443 9.270 1.00 98.19 102 LEU A O 1
ATOM 713 N N . LEU A 1 103 ? -9.826 10.258 7.467 1.00 97.94 103 LEU A N 1
ATOM 714 C CA . LEU A 1 103 ? -9.779 11.367 6.499 1.00 97.94 103 LEU A CA 1
ATOM 715 C C . LEU A 1 103 ? -11.107 12.135 6.424 1.00 97.94 103 LEU A C 1
ATOM 717 O O . LEU A 1 103 ? -11.146 13.363 6.477 1.00 97.94 103 LEU A O 1
ATOM 721 N N . THR A 1 104 ? -12.228 11.413 6.373 1.00 97.56 104 THR A N 1
ATOM 722 C CA . THR A 1 104 ? -13.571 12.020 6.413 1.00 97.56 104 THR A CA 1
ATOM 723 C C . THR A 1 104 ? -13.967 12.515 7.812 1.00 97.56 104 THR A C 1
ATOM 725 O O . THR A 1 104 ? -14.948 13.255 7.960 1.00 97.56 104 THR A O 1
ATOM 728 N N . GLY A 1 105 ? -13.235 12.106 8.855 1.00 97.00 105 GLY A N 1
ATOM 729 C CA . GLY A 1 105 ? -13.540 12.321 10.272 1.00 97.00 105 GLY A CA 1
ATOM 730 C C . GLY A 1 105 ? -14.860 11.684 10.724 1.00 97.00 105 GLY A C 1
ATOM 731 O O . GLY A 1 105 ? -15.454 12.123 11.712 1.00 97.00 105 GLY A O 1
ATOM 732 N N . SER A 1 106 ? -15.358 10.693 9.980 1.00 97.75 106 SER A N 1
ATOM 733 C CA . SER A 1 106 ? -16.592 9.963 10.292 1.00 97.75 106 SER A CA 1
ATOM 734 C C . SER A 1 106 ? -16.394 8.967 11.440 1.00 97.75 106 SER A C 1
ATOM 736 O O . SER A 1 106 ? -17.310 8.796 1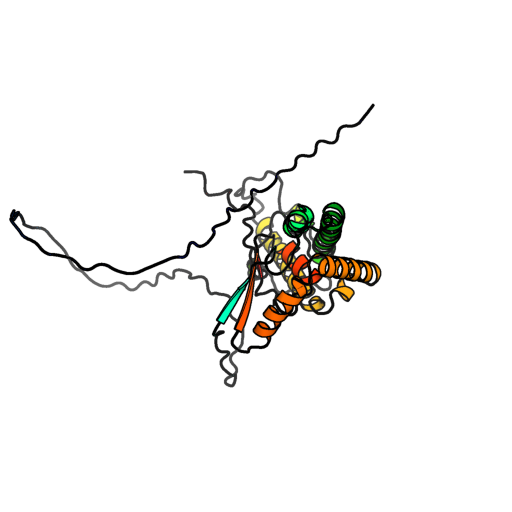2.246 1.00 97.75 106 SER A O 1
ATOM 738 N N . TYR A 1 107 ? -15.186 8.402 11.598 1.00 97.62 107 TYR A N 1
ATOM 739 C CA . TYR A 1 107 ? -14.814 7.615 12.781 1.00 97.62 107 TYR A CA 1
ATOM 740 C C . TYR A 1 107 ? -14.961 8.459 14.054 1.00 97.62 107 TYR A C 1
ATOM 742 O O . TYR A 1 107 ? -15.643 8.064 14.999 1.00 97.62 107 TYR A O 1
ATOM 750 N N . ALA A 1 108 ? -14.406 9.675 14.040 1.00 97.19 108 ALA A N 1
ATOM 751 C CA . ALA A 1 108 ? -14.441 10.575 15.186 1.00 97.19 108 ALA A CA 1
ATOM 752 C C . ALA A 1 108 ? -15.869 10.955 15.607 1.00 97.19 108 ALA A C 1
ATOM 754 O O . ALA A 1 108 ? -16.180 10.931 16.797 1.00 97.19 108 ALA A O 1
ATOM 755 N N . GLY A 1 109 ? -16.755 11.227 14.641 1.00 96.25 109 GLY A N 1
ATOM 756 C CA . GLY A 1 109 ? -18.172 11.482 14.914 1.00 96.25 109 GLY A CA 1
ATOM 757 C C . GLY A 1 109 ? -18.919 10.263 15.471 1.00 96.25 109 GLY A C 1
ATOM 758 O O . GLY A 1 109 ? -19.792 10.420 16.320 1.00 96.25 109 GLY A O 1
ATOM 759 N N . ARG A 1 110 ? -18.562 9.045 15.039 1.00 97.12 110 ARG A N 1
ATOM 760 C CA . ARG A 1 110 ? -19.197 7.795 15.493 1.00 97.12 110 ARG A CA 1
ATOM 761 C C . ARG A 1 110 ? -18.764 7.369 16.898 1.00 97.12 110 ARG A C 1
ATOM 763 O O . ARG A 1 110 ? -19.586 6.837 17.639 1.00 97.12 110 ARG A O 1
ATOM 770 N N . TYR A 1 111 ? -17.499 7.593 17.249 1.00 96.88 111 TYR A N 1
ATOM 771 C CA . TYR A 1 111 ? -16.887 7.133 18.503 1.00 96.88 111 TYR A CA 1
ATOM 772 C C . TYR A 1 111 ? -16.539 8.271 19.479 1.00 96.88 111 TYR A C 1
ATOM 774 O O . TYR A 1 111 ? -15.813 8.054 20.446 1.00 96.88 111 TYR A O 1
ATOM 782 N N . ASN A 1 112 ? -17.074 9.477 19.248 1.00 96.25 112 ASN A N 1
ATOM 783 C CA . ASN A 1 112 ? -16.896 10.666 20.092 1.00 96.25 112 ASN A CA 1
ATOM 784 C C . ASN A 1 112 ? -15.413 11.016 20.362 1.00 96.25 112 ASN A C 1
ATOM 786 O O . ASN A 1 112 ? -15.013 11.278 21.498 1.00 96.25 112 ASN A O 1
ATOM 790 N N . LYS A 1 113 ? -14.592 10.993 19.304 1.00 97.31 113 LYS A N 1
ATOM 791 C CA . LYS A 1 113 ? -13.159 11.347 19.330 1.00 97.31 113 LYS A CA 1
ATOM 792 C C . LYS A 1 113 ? -12.939 12.783 18.844 1.00 97.31 113 LYS A C 1
ATOM 794 O O . LYS A 1 113 ? -13.833 13.398 18.262 1.00 97.31 113 LYS A O 1
ATOM 799 N N . ASN A 1 114 ? -11.731 13.320 19.026 1.00 97.50 114 ASN A N 1
ATOM 800 C CA . ASN A 1 114 ? -11.377 14.630 18.476 1.00 97.50 114 ASN A CA 1
ATOM 801 C C . ASN A 1 114 ? -11.269 14.554 16.939 1.00 97.50 114 ASN A C 1
ATOM 803 O O . ASN A 1 114 ? -10.357 13.924 16.405 1.00 97.50 114 ASN A O 1
ATOM 807 N N . ARG A 1 115 ? -12.201 15.208 16.231 1.00 97.12 115 ARG A N 1
ATOM 808 C CA . ARG A 1 115 ? -12.270 15.187 14.762 1.00 97.12 115 ARG A CA 1
ATOM 809 C C . ARG A 1 115 ? -10.999 15.715 14.099 1.00 97.12 115 ARG A C 1
ATOM 811 O O . ARG A 1 115 ? -10.497 15.062 13.191 1.00 97.12 115 ARG A O 1
ATOM 818 N N . ASP A 1 116 ? -10.491 16.862 14.535 1.00 97.94 116 ASP A N 1
ATOM 819 C CA . ASP A 1 116 ? -9.365 17.526 13.871 1.00 97.94 116 ASP A CA 1
ATOM 820 C C . ASP A 1 116 ? -8.068 16.724 14.047 1.00 97.94 116 ASP A C 1
ATOM 822 O O . ASP A 1 116 ? -7.301 16.570 13.096 1.00 97.94 116 ASP A O 1
ATOM 826 N N . HIS A 1 117 ? -7.867 16.126 15.228 1.00 97.44 117 HIS A N 1
ATOM 827 C CA . HIS A 1 117 ? -6.740 15.226 15.487 1.00 97.44 117 HIS A CA 1
ATOM 828 C C . HIS A 1 117 ? -6.807 13.961 14.617 1.00 97.44 117 HIS A C 1
ATOM 830 O O . HIS A 1 117 ? -5.832 13.608 13.954 1.00 97.44 117 HIS A O 1
ATOM 836 N N . GLN A 1 118 ? -7.973 13.313 14.552 1.00 96.94 118 GLN A N 1
ATOM 837 C CA . GLN A 1 118 ? -8.187 12.100 13.754 1.00 96.94 118 GLN A CA 1
ATOM 838 C C . GLN A 1 118 ? -7.996 12.352 12.250 1.00 96.94 118 GLN A C 1
ATOM 840 O O . GLN A 1 118 ? -7.317 11.578 11.577 1.00 96.94 118 GLN A O 1
ATOM 845 N N . VAL A 1 119 ? -8.519 13.468 11.732 1.00 98.38 119 VAL A N 1
ATOM 846 C CA . VAL A 1 119 ? -8.312 13.891 10.337 1.00 98.38 119 VAL A CA 1
ATOM 847 C C . VAL A 1 119 ? -6.828 14.176 10.066 1.00 98.38 119 VAL A C 1
ATOM 849 O O . VAL A 1 119 ? -6.303 13.750 9.038 1.00 98.38 119 VAL A O 1
ATOM 852 N N . GLN A 1 120 ? -6.114 14.816 11.002 1.00 98.50 120 GLN A N 1
ATOM 853 C CA . GLN A 1 120 ? -4.671 15.043 10.876 1.00 98.50 120 GLN A CA 1
ATOM 854 C C . GLN A 1 120 ? -3.870 13.729 10.831 1.00 98.50 120 GLN A C 1
ATOM 856 O O . GLN A 1 120 ? -2.933 13.621 10.039 1.00 98.50 120 GLN A O 1
ATOM 861 N N . LEU A 1 121 ? -4.226 12.727 11.643 1.00 98.50 121 LEU A N 1
ATOM 862 C CA . LEU A 1 121 ? -3.610 11.395 11.583 1.00 98.50 121 LEU A CA 1
ATOM 863 C C . LEU A 1 121 ? -3.908 10.683 10.257 1.00 98.50 121 LEU A C 1
ATOM 865 O O . LEU A 1 121 ? -3.007 10.061 9.692 1.00 98.50 121 LEU A O 1
ATOM 869 N N . GLY A 1 122 ? -5.130 10.835 9.735 1.00 98.50 122 GLY A N 1
ATOM 870 C CA . GLY A 1 122 ? -5.510 10.382 8.398 1.00 98.50 122 GLY A CA 1
ATOM 871 C C . GLY A 1 122 ? -4.572 10.933 7.322 1.00 98.50 122 GLY A C 1
ATOM 872 O O . GLY A 1 122 ? -3.950 10.147 6.612 1.00 98.50 122 GLY A O 1
ATOM 873 N N . TYR A 1 123 ? -4.397 12.259 7.259 1.00 98.69 123 TYR A N 1
ATOM 874 C CA . TYR A 1 123 ? -3.516 12.896 6.270 1.00 98.69 123 TYR A CA 1
ATOM 875 C C . TYR A 1 123 ? -2.044 12.488 6.416 1.00 98.69 123 TYR A C 1
ATOM 877 O O . TYR A 1 123 ? -1.383 12.249 5.410 1.00 98.69 123 TYR A O 1
ATOM 885 N N . ARG A 1 124 ? -1.525 12.347 7.646 1.00 98.69 124 ARG A N 1
ATOM 886 C CA . ARG A 1 124 ? -0.151 11.850 7.858 1.00 98.69 124 ARG A CA 1
ATOM 887 C C . ARG A 1 124 ? 0.018 10.431 7.312 1.00 98.69 124 ARG A C 1
ATOM 889 O O . ARG A 1 124 ? 1.002 10.150 6.641 1.00 98.69 124 ARG A O 1
ATOM 896 N N . MET A 1 125 ? -0.935 9.532 7.567 1.00 98.75 125 MET A N 1
ATOM 897 C CA . MET A 1 125 ? -0.877 8.169 7.028 1.00 98.75 125 MET A CA 1
ATOM 898 C C . MET A 1 125 ? -1.052 8.142 5.501 1.00 98.75 125 MET A C 1
ATOM 900 O O . MET A 1 125 ? -0.359 7.388 4.824 1.00 98.75 125 MET A O 1
ATOM 904 N N . GLU A 1 126 ? -1.928 8.982 4.950 1.00 98.62 126 GLU A N 1
ATOM 905 C CA . GLU A 1 126 ? -2.133 9.136 3.505 1.00 98.62 126 GLU A CA 1
ATOM 906 C C . GLU A 1 126 ? -0.854 9.594 2.792 1.00 98.62 126 GLU A C 1
ATOM 908 O O . GLU A 1 126 ? -0.411 8.943 1.843 1.00 98.62 126 GLU A O 1
ATOM 913 N N . GLU A 1 127 ? -0.199 10.637 3.311 1.00 98.38 127 GLU A N 1
ATOM 914 C CA . GLU A 1 127 ? 1.106 11.106 2.839 1.00 98.38 127 GLU A CA 1
ATOM 915 C C . GLU A 1 127 ? 2.135 9.966 2.838 1.00 98.38 127 GLU A C 1
ATOM 917 O O . GLU A 1 127 ? 2.889 9.808 1.877 1.00 98.38 127 GLU A O 1
ATOM 922 N N . MET A 1 128 ? 2.164 9.133 3.881 1.00 98.56 128 MET A N 1
ATOM 923 C CA . MET A 1 128 ? 3.076 7.988 3.949 1.00 98.56 128 MET A CA 1
ATOM 924 C C . MET A 1 128 ? 2.752 6.885 2.934 1.00 98.56 128 MET A C 1
ATOM 926 O O . MET A 1 128 ? 3.683 6.298 2.375 1.00 98.56 128 MET A O 1
ATOM 930 N N . ILE A 1 129 ? 1.468 6.609 2.682 1.00 98.75 129 ILE A N 1
ATOM 931 C CA . ILE A 1 129 ? 1.010 5.621 1.693 1.00 98.75 129 ILE A CA 1
ATOM 932 C C . ILE A 1 129 ? 1.452 6.039 0.290 1.00 98.75 129 ILE A C 1
ATOM 934 O O . ILE A 1 129 ? 2.119 5.252 -0.382 1.00 98.75 129 ILE A O 1
ATOM 938 N N . PHE A 1 130 ? 1.158 7.275 -0.126 1.00 98.19 130 PHE A N 1
ATOM 939 C CA . PHE A 1 130 ? 1.552 7.768 -1.449 1.00 98.19 130 PHE A CA 1
ATOM 940 C C . PHE A 1 130 ? 3.075 7.884 -1.589 1.00 98.19 130 PHE A C 1
ATOM 942 O O . PHE A 1 130 ? 3.636 7.348 -2.541 1.00 98.19 130 PHE A O 1
ATOM 949 N N . ASN A 1 131 ? 3.781 8.422 -0.585 1.00 98.12 131 ASN A N 1
ATOM 950 C CA . ASN A 1 131 ? 5.249 8.463 -0.599 1.00 98.12 131 ASN A CA 1
ATOM 951 C C . ASN A 1 131 ? 5.901 7.071 -0.710 1.00 98.12 131 ASN A C 1
ATOM 953 O O . ASN A 1 131 ? 6.997 6.960 -1.260 1.00 98.12 131 ASN A O 1
ATOM 957 N N . MET A 1 132 ? 5.287 6.013 -0.163 1.00 98.50 132 MET A N 1
ATOM 958 C CA . MET A 1 132 ? 5.771 4.640 -0.347 1.00 98.50 132 MET A CA 1
ATOM 959 C C . MET A 1 132 ? 5.446 4.114 -1.750 1.00 98.50 132 MET A C 1
ATOM 961 O O . MET A 1 132 ? 6.310 3.512 -2.392 1.00 98.50 132 MET A O 1
ATOM 965 N N . ALA A 1 133 ? 4.217 4.340 -2.213 1.00 98.44 133 ALA A N 1
ATOM 966 C CA . ALA A 1 133 ? 3.738 3.908 -3.518 1.00 98.44 133 ALA A CA 1
ATOM 967 C C . ALA A 1 133 ? 4.593 4.503 -4.657 1.00 98.44 133 ALA A C 1
ATOM 969 O O . ALA A 1 133 ? 5.041 3.774 -5.542 1.00 98.44 133 ALA A O 1
ATOM 970 N N . ASP A 1 134 ? 4.921 5.793 -4.578 1.00 96.88 134 ASP A N 1
ATOM 971 C CA . ASP A 1 134 ? 5.780 6.476 -5.547 1.00 96.88 134 ASP A CA 1
ATOM 972 C C . ASP A 1 134 ? 7.240 6.030 -5.465 1.00 96.88 134 ASP A C 1
ATOM 974 O O . ASP A 1 134 ? 7.834 5.654 -6.475 1.00 96.88 134 ASP A O 1
ATOM 978 N N . ALA A 1 135 ? 7.833 6.053 -4.266 1.00 97.06 135 ALA A N 1
ATOM 979 C CA . ALA A 1 135 ? 9.273 5.845 -4.113 1.00 97.06 135 ALA A CA 1
ATOM 980 C C . ALA A 1 135 ? 9.722 4.391 -4.334 1.00 97.06 135 ALA A C 1
ATOM 982 O O . ALA A 1 135 ? 10.888 4.165 -4.661 1.00 97.06 135 ALA A O 1
ATOM 983 N N . TYR A 1 136 ? 8.832 3.412 -4.130 1.00 97.94 136 TYR A N 1
ATOM 984 C CA . TYR A 1 136 ? 9.194 1.990 -4.156 1.00 97.94 136 TYR A CA 1
ATOM 985 C C . TYR A 1 136 ? 8.318 1.126 -5.068 1.00 97.94 136 TYR A C 1
ATOM 987 O O . TYR A 1 136 ? 8.761 0.041 -5.446 1.00 97.94 136 TYR A O 1
ATOM 995 N N . PHE A 1 137 ? 7.110 1.577 -5.431 1.00 98.50 137 PHE A N 1
ATOM 996 C CA . PHE A 1 137 ? 6.151 0.791 -6.217 1.00 98.50 137 PHE A CA 1
ATOM 997 C C . PHE A 1 137 ? 5.694 1.456 -7.526 1.00 98.50 137 PHE A C 1
ATOM 999 O O . PHE A 1 137 ? 4.682 1.050 -8.087 1.00 98.50 137 PHE A O 1
ATOM 1006 N N . PHE A 1 138 ? 6.458 2.422 -8.049 1.00 98.12 138 PHE A N 1
ATOM 1007 C CA . PHE A 1 138 ? 6.233 3.018 -9.374 1.00 98.12 138 PHE A CA 1
ATOM 1008 C C . PHE A 1 138 ? 4.822 3.604 -9.568 1.00 98.12 138 PHE A C 1
ATOM 1010 O O . PHE A 1 138 ? 4.297 3.559 -10.675 1.00 98.12 138 PHE A O 1
ATOM 1017 N N . PHE A 1 139 ? 4.181 4.129 -8.518 1.00 97.00 139 PHE A N 1
ATOM 1018 C CA . PHE A 1 139 ? 2.776 4.545 -8.603 1.00 97.00 139 PHE A CA 1
ATOM 1019 C C . PHE A 1 139 ? 2.516 5.611 -9.682 1.00 97.00 139 PHE A C 1
ATOM 1021 O O . PHE A 1 139 ? 1.633 5.397 -10.507 1.00 97.00 139 PHE A O 1
ATOM 1028 N N . ASN A 1 140 ? 3.359 6.648 -9.779 1.00 94.94 140 ASN A N 1
ATOM 1029 C CA . ASN A 1 140 ? 3.363 7.599 -10.908 1.00 94.94 140 ASN A CA 1
ATOM 1030 C C . ASN A 1 140 ? 3.369 6.941 -12.307 1.00 94.94 140 ASN A C 1
ATOM 1032 O O . ASN A 1 140 ? 2.755 7.470 -13.228 1.00 94.94 140 ASN A O 1
ATOM 1036 N N . ASP A 1 141 ? 4.062 5.810 -12.485 1.00 95.06 141 ASP A N 1
ATOM 1037 C CA . ASP A 1 141 ? 4.099 5.090 -13.763 1.00 95.06 141 ASP A CA 1
ATOM 1038 C C . ASP A 1 141 ? 2.830 4.236 -13.961 1.00 95.06 141 ASP A C 1
ATOM 1040 O O . ASP A 1 141 ? 2.381 4.015 -15.086 1.00 95.06 141 ASP A O 1
ATOM 1044 N N . LEU A 1 142 ? 2.269 3.702 -12.873 1.00 95.69 142 LEU A N 1
ATOM 1045 C CA . LEU A 1 142 ? 1.259 2.642 -12.903 1.00 95.69 142 LEU A CA 1
ATOM 1046 C C . LEU A 1 142 ? -0.186 3.116 -12.705 1.00 95.69 142 LEU A C 1
ATOM 1048 O O . LEU A 1 142 ? -1.088 2.349 -13.022 1.00 95.69 142 LEU A O 1
ATOM 1052 N N . GLU A 1 143 ? -0.438 4.343 -12.243 1.00 92.44 143 GLU A N 1
ATOM 1053 C CA . GLU A 1 143 ? -1.786 4.838 -11.899 1.00 92.44 143 GLU A CA 1
ATOM 1054 C C . GLU A 1 143 ? -2.828 4.641 -13.024 1.00 92.44 143 GLU A C 1
ATOM 1056 O O . GLU A 1 143 ? -3.930 4.143 -12.784 1.00 92.44 143 GLU A O 1
ATOM 1061 N N . GLU A 1 144 ? -2.478 4.961 -14.276 1.00 89.19 144 GLU A N 1
ATOM 1062 C CA . GLU A 1 144 ? -3.379 4.795 -15.431 1.00 89.19 144 GLU A CA 1
ATOM 1063 C C . GLU A 1 144 ? -3.493 3.340 -15.929 1.00 89.19 144 GLU A C 1
ATOM 1065 O O . GLU A 1 144 ? -4.399 3.007 -16.700 1.00 89.19 144 GLU A O 1
ATOM 1070 N N . CYS A 1 145 ? -2.577 2.459 -15.517 1.00 93.19 145 CYS A N 1
ATOM 1071 C CA . CYS A 1 145 ? -2.469 1.082 -16.004 1.00 93.19 145 CYS A CA 1
ATOM 1072 C C . CYS A 1 145 ? -2.405 0.034 -14.882 1.00 93.19 145 CYS A C 1
ATOM 1074 O O . CYS A 1 145 ? -1.841 -1.046 -15.077 1.00 93.19 145 CYS A O 1
ATOM 1076 N N . ASP A 1 146 ? -3.025 0.331 -13.737 1.00 94.25 146 ASP A N 1
ATOM 1077 C CA . ASP A 1 146 ? -3.018 -0.553 -12.574 1.00 94.25 146 ASP A CA 1
ATOM 1078 C C . ASP A 1 146 ? -3.718 -1.904 -12.843 1.00 94.25 146 ASP A C 1
ATOM 1080 O O . ASP A 1 146 ? -4.607 -2.013 -13.697 1.00 94.25 146 ASP A O 1
ATOM 1084 N N . GLN A 1 147 ? -3.297 -2.950 -12.128 1.00 96.81 147 GLN A N 1
ATOM 1085 C CA . GLN A 1 147 ? -3.749 -4.334 -12.315 1.00 96.81 147 GLN A CA 1
ATOM 1086 C C . GLN A 1 147 ? -4.605 -4.828 -11.143 1.00 96.81 147 GLN A C 1
ATOM 1088 O O . GLN A 1 147 ? -4.587 -4.271 -10.047 1.00 96.81 147 GLN A O 1
ATOM 1093 N N . ILE A 1 148 ? -5.360 -5.907 -11.367 1.00 97.25 148 ILE A N 1
ATOM 1094 C CA . ILE A 1 148 ? -6.195 -6.529 -10.328 1.00 97.25 148 ILE A CA 1
ATOM 1095 C C . ILE A 1 148 ? -5.319 -7.369 -9.394 1.00 97.25 148 ILE A C 1
ATOM 1097 O O . ILE A 1 148 ? -5.532 -7.369 -8.181 1.00 97.25 148 ILE A O 1
ATOM 1101 N N . HIS A 1 149 ? -4.326 -8.067 -9.944 1.00 98.44 149 HIS A N 1
ATOM 1102 C CA . HIS A 1 149 ? -3.427 -8.965 -9.227 1.00 98.44 149 HIS A CA 1
ATOM 1103 C C . HIS A 1 149 ? -1.968 -8.779 -9.664 1.00 98.44 149 HIS A C 1
ATOM 1105 O O . HIS A 1 149 ? -1.676 -8.426 -10.805 1.00 98.44 149 HIS A O 1
ATOM 1111 N N . ILE A 1 150 ? -1.040 -9.043 -8.740 1.00 98.38 150 ILE A N 1
ATOM 1112 C CA . ILE A 1 150 ? 0.409 -8.835 -8.911 1.00 98.38 150 ILE A CA 1
ATOM 1113 C C . ILE A 1 150 ? 1.015 -9.604 -10.100 1.00 98.38 150 ILE A C 1
ATOM 1115 O O . ILE A 1 150 ? 2.014 -9.161 -10.662 1.00 98.38 150 ILE A O 1
ATOM 1119 N N . ASP A 1 151 ? 0.417 -10.733 -10.492 1.00 98.31 151 ASP A N 1
ATOM 1120 C CA . ASP A 1 151 ? 0.909 -11.602 -11.567 1.00 98.31 151 ASP A CA 1
ATOM 1121 C C . ASP A 1 151 ? 0.110 -11.475 -12.885 1.00 98.31 151 ASP A C 1
ATOM 1123 O O . ASP A 1 151 ? 0.418 -12.191 -13.840 1.00 98.31 151 ASP A O 1
ATOM 1127 N N . ASP A 1 152 ? -0.871 -10.563 -12.991 1.00 97.38 152 ASP A N 1
ATOM 1128 C CA . ASP A 1 152 ? -1.759 -10.430 -14.172 1.00 97.38 152 ASP A CA 1
ATOM 1129 C C . ASP A 1 152 ? -1.004 -10.200 -15.496 1.00 97.38 152 ASP A C 1
ATOM 1131 O O . ASP A 1 152 ? -1.467 -10.599 -16.565 1.00 97.38 152 ASP A O 1
ATOM 1135 N N . VAL A 1 153 ? 0.169 -9.564 -15.424 1.00 96.75 153 VAL A N 1
ATOM 1136 C CA . VAL A 1 153 ? 1.041 -9.234 -16.568 1.00 96.75 153 VAL A CA 1
ATOM 1137 C C . VAL A 1 153 ? 2.330 -10.065 -16.605 1.00 96.75 153 VAL A C 1
ATOM 1139 O O . VAL A 1 153 ? 3.199 -9.835 -17.444 1.00 96.75 153 VAL A O 1
ATOM 1142 N N . ALA A 1 154 ? 2.478 -11.058 -15.720 1.00 96.94 154 ALA A N 1
ATOM 1143 C CA . ALA A 1 154 ? 3.708 -11.848 -15.598 1.00 96.94 154 ALA A CA 1
ATOM 1144 C C . ALA A 1 154 ? 4.039 -12.682 -16.855 1.00 96.94 154 ALA A C 1
ATOM 1146 O O . ALA A 1 154 ? 5.181 -13.101 -17.027 1.00 96.94 154 ALA A O 1
ATOM 1147 N N . SER A 1 155 ? 3.071 -12.902 -17.754 1.00 96.75 155 SER A N 1
ATOM 1148 C CA . SER A 1 155 ? 3.271 -13.586 -19.042 1.00 96.75 155 SER A CA 1
ATOM 1149 C C . SER A 1 155 ? 4.143 -12.824 -20.041 1.00 96.75 155 SER A C 1
ATOM 1151 O O . SER A 1 155 ? 4.704 -13.442 -20.945 1.00 96.75 155 SER A O 1
ATOM 1153 N N . ASP A 1 156 ? 4.236 -11.501 -19.905 1.00 96.75 156 ASP A N 1
ATOM 1154 C CA . ASP A 1 156 ? 4.994 -10.626 -20.807 1.00 96.75 156 ASP A CA 1
ATOM 1155 C C . ASP A 1 156 ? 6.437 -10.392 -20.318 1.00 96.75 156 ASP A C 1
ATOM 1157 O O . ASP A 1 156 ? 7.283 -9.857 -21.048 1.00 96.75 156 ASP A O 1
ATOM 1161 N N . ASP A 1 157 ? 6.738 -10.847 -19.098 1.00 96.50 157 ASP A N 1
ATOM 1162 C CA . ASP A 1 157 ? 8.075 -10.860 -18.521 1.00 96.50 157 ASP A CA 1
ATOM 1163 C C . ASP A 1 157 ? 8.952 -11.945 -19.171 1.00 96.50 157 ASP A C 1
ATOM 1165 O O . ASP A 1 157 ? 8.528 -13.074 -19.415 1.00 96.50 157 ASP A O 1
ATOM 1169 N N . ASN A 1 158 ? 10.214 -11.612 -19.443 1.00 96.25 158 ASN A N 1
ATOM 1170 C CA . ASN A 1 158 ? 11.202 -12.542 -19.997 1.00 96.25 158 ASN A CA 1
ATOM 1171 C C . ASN A 1 158 ? 12.128 -13.160 -18.930 1.00 96.25 158 ASN A C 1
ATOM 1173 O O . ASN A 1 158 ? 13.057 -13.885 -19.284 1.00 96.25 158 ASN A O 1
ATOM 1177 N N . GLY A 1 159 ? 11.912 -12.853 -17.648 1.00 96.12 159 GLY A N 1
ATOM 1178 C CA . GLY A 1 159 ? 12.701 -13.357 -16.526 1.00 96.12 159 GLY A CA 1
ATOM 1179 C C . GLY A 1 159 ? 14.096 -12.740 -16.390 1.00 96.12 159 GLY A C 1
ATOM 1180 O O . GLY A 1 159 ? 14.908 -13.278 -15.640 1.00 96.12 159 GLY A O 1
ATOM 1181 N N . GLN A 1 160 ? 14.409 -11.638 -17.088 1.00 96.81 160 GLN A N 1
ATOM 1182 C CA . GLN A 1 160 ? 15.729 -11.008 -16.960 1.00 96.81 160 GLN A CA 1
ATOM 1183 C C . GLN A 1 160 ? 15.981 -10.482 -15.538 1.00 96.81 160 GLN A C 1
ATOM 1185 O O . GLN A 1 160 ? 15.046 -10.068 -14.843 1.00 96.81 160 GLN A O 1
ATOM 1190 N N . ASP A 1 161 ? 17.248 -10.444 -15.122 1.00 96.25 161 ASP A N 1
ATOM 1191 C CA . ASP A 1 161 ? 17.642 -9.771 -13.883 1.00 96.25 161 ASP A CA 1
ATOM 1192 C C . ASP A 1 161 ? 17.298 -8.273 -13.948 1.00 96.25 161 ASP A C 1
ATOM 1194 O O . ASP A 1 161 ? 17.575 -7.594 -14.938 1.00 96.25 161 ASP A O 1
ATOM 1198 N N . LEU A 1 162 ? 16.685 -7.766 -12.877 1.00 97.06 162 LEU A N 1
ATOM 1199 C CA . LEU A 1 162 ? 16.290 -6.364 -12.732 1.00 97.06 162 LEU A CA 1
ATOM 1200 C C . LEU A 1 162 ? 17.202 -5.592 -11.766 1.00 97.06 162 LEU A C 1
ATOM 1202 O O . LEU A 1 162 ? 16.968 -4.408 -11.528 1.00 97.06 162 LEU A O 1
ATOM 1206 N N . SER A 1 163 ? 18.249 -6.221 -11.219 1.00 94.38 163 SER A N 1
ATOM 1207 C CA . SER A 1 163 ? 19.168 -5.596 -10.253 1.00 94.38 163 SER A CA 1
ATOM 1208 C C . SER A 1 163 ? 19.896 -4.379 -10.830 1.00 94.38 163 SER A C 1
ATOM 1210 O O . SER A 1 163 ? 20.105 -3.401 -10.119 1.00 94.38 163 SER A O 1
ATOM 1212 N N . ASN A 1 164 ? 20.223 -4.417 -12.127 1.00 95.31 164 ASN A N 1
ATOM 1213 C CA . ASN A 1 164 ? 20.862 -3.320 -12.865 1.00 95.31 164 ASN A CA 1
ATOM 1214 C C . ASN A 1 164 ? 19.920 -2.645 -13.888 1.00 95.31 164 ASN A C 1
ATOM 1216 O O . ASN A 1 164 ? 20.382 -1.903 -14.756 1.00 95.31 164 ASN A O 1
ATOM 1220 N N . TYR A 1 165 ? 18.610 -2.916 -13.836 1.00 97.31 165 TYR A N 1
ATOM 1221 C CA . TYR A 1 165 ? 17.652 -2.366 -14.798 1.00 97.31 165 TYR A CA 1
ATOM 1222 C C . TYR A 1 165 ? 17.265 -0.926 -14.435 1.00 97.31 165 TYR A C 1
ATOM 1224 O O . TYR A 1 165 ? 16.798 -0.651 -13.330 1.00 97.31 165 TYR A O 1
ATOM 1232 N N . ASN A 1 166 ? 17.441 0.004 -15.377 1.00 96.62 166 ASN A N 1
ATOM 1233 C CA . ASN A 1 166 ? 17.184 1.423 -15.145 1.00 96.62 166 ASN A CA 1
ATOM 1234 C C . ASN A 1 166 ? 15.751 1.825 -15.540 1.00 96.62 166 ASN A C 1
ATOM 1236 O O . ASN A 1 166 ? 15.511 2.293 -16.654 1.00 96.62 166 ASN A O 1
ATOM 1240 N N . PHE A 1 167 ? 14.814 1.675 -14.602 1.00 96.75 167 PHE A N 1
ATOM 1241 C CA . PHE A 1 167 ? 13.395 2.001 -14.790 1.00 96.75 167 PHE A CA 1
ATOM 1242 C C . PHE A 1 167 ? 13.128 3.460 -15.199 1.00 96.75 167 PHE A C 1
ATOM 1244 O O . PHE A 1 167 ? 12.205 3.698 -15.969 1.00 96.75 167 PHE A O 1
ATOM 1251 N N . SER A 1 168 ? 13.926 4.437 -14.747 1.00 94.50 168 SER A N 1
ATOM 1252 C CA . SER A 1 168 ? 13.686 5.855 -15.073 1.00 94.50 168 SER A CA 1
ATOM 1253 C C . SER A 1 168 ? 14.141 6.251 -16.482 1.00 94.50 168 SER A C 1
ATOM 1255 O O . SER A 1 168 ? 13.722 7.287 -16.995 1.00 94.50 168 SER A O 1
ATOM 1257 N N . ALA A 1 169 ? 14.974 5.426 -17.126 1.00 94.12 169 ALA A N 1
ATOM 1258 C CA . ALA A 1 169 ? 15.485 5.653 -18.478 1.00 94.12 169 ALA A CA 1
ATOM 1259 C C . ALA A 1 169 ? 14.980 4.625 -19.508 1.00 94.12 169 ALA A C 1
ATOM 1261 O O . ALA A 1 169 ? 15.411 4.657 -20.660 1.00 94.12 169 ALA A O 1
ATOM 1262 N N . ASP A 1 170 ? 14.072 3.718 -19.131 1.00 93.94 170 ASP A N 1
ATOM 1263 C CA . ASP A 1 170 ? 13.575 2.674 -20.036 1.00 93.94 170 ASP A CA 1
ATOM 1264 C C . ASP A 1 170 ? 12.570 3.178 -21.088 1.00 93.94 170 ASP A C 1
ATOM 1266 O O . ASP A 1 170 ? 12.253 2.466 -22.045 1.00 93.94 170 ASP A O 1
ATOM 1270 N N . GLY A 1 171 ? 12.088 4.414 -20.940 1.00 91.25 171 GLY A N 1
ATOM 1271 C CA . GLY A 1 171 ? 11.152 5.046 -21.865 1.00 91.25 171 GLY A CA 1
ATOM 1272 C C . GLY A 1 171 ? 9.731 4.486 -21.792 1.00 91.25 171 GLY A C 1
ATOM 1273 O O . GLY A 1 171 ? 9.031 4.530 -22.800 1.00 91.25 171 GLY A O 1
ATOM 1274 N N . PHE A 1 172 ? 9.305 3.950 -20.643 1.00 91.44 172 PHE A N 1
ATOM 1275 C CA . PHE A 1 172 ? 7.957 3.413 -20.420 1.00 91.44 172 PHE A CA 1
ATOM 1276 C C . PHE A 1 172 ? 6.832 4.355 -20.889 1.00 91.44 172 PHE A C 1
ATOM 1278 O O . PHE A 1 172 ? 6.055 3.979 -21.765 1.00 91.44 172 PHE A O 1
ATOM 1285 N N . HIS A 1 173 ? 6.823 5.605 -20.417 1.00 82.69 173 HIS A N 1
ATOM 1286 C CA . HIS A 1 173 ? 5.838 6.627 -20.807 1.00 82.69 173 HIS A CA 1
ATOM 1287 C C . HIS A 1 173 ? 5.883 7.021 -22.294 1.00 82.69 173 HIS A C 1
ATOM 1289 O O . HIS A 1 173 ? 4.885 7.459 -22.855 1.00 82.69 173 HIS A O 1
ATOM 1295 N N . ASN A 1 174 ? 7.024 6.845 -22.968 1.00 64.62 174 ASN A N 1
ATOM 1296 C CA . ASN A 1 174 ? 7.183 7.234 -24.375 1.00 64.62 174 ASN A CA 1
ATOM 1297 C C . ASN A 1 174 ? 6.550 6.223 -25.350 1.00 64.62 174 ASN A C 1
ATOM 1299 O O . ASN A 1 174 ? 6.491 6.487 -26.552 1.00 64.62 174 ASN A O 1
ATOM 1303 N N . ALA A 1 175 ? 6.102 5.059 -24.864 1.00 55.44 175 ALA A N 1
ATOM 1304 C CA . ALA A 1 175 ? 5.454 4.034 -25.681 1.00 55.44 175 ALA A CA 1
ATOM 1305 C C . ALA A 1 175 ? 3.932 4.238 -25.842 1.00 55.44 175 ALA A C 1
ATOM 1307 O O . ALA A 1 175 ? 3.322 3.562 -26.672 1.00 55.44 175 ALA A O 1
ATOM 1308 N N . THR A 1 176 ? 3.336 5.182 -25.106 1.00 50.03 176 THR A N 1
ATOM 1309 C CA . THR A 1 176 ? 1.930 5.605 -25.198 1.00 50.03 176 THR A CA 1
ATOM 1310 C C . THR A 1 176 ? 1.831 7.009 -25.814 1.00 50.03 176 THR A C 1
ATOM 1312 O O . THR A 1 176 ? 1.952 8.010 -25.108 1.00 50.03 176 THR A O 1
ATOM 1315 N N . PRO A 1 177 ? 1.584 7.144 -27.133 1.00 44.91 177 PRO A N 1
ATOM 1316 C CA . PRO A 1 177 ? 1.346 8.450 -27.734 1.00 44.91 177 PRO A CA 1
ATOM 1317 C C . PRO A 1 177 ? -0.012 8.990 -27.272 1.00 44.91 177 PRO A C 1
ATOM 1319 O O . PRO A 1 177 ? -1.054 8.422 -27.614 1.00 44.91 177 PRO A O 1
ATOM 1322 N N . GLN A 1 178 ? -0.013 10.108 -26.543 1.00 41.94 178 GLN A N 1
ATOM 1323 C CA . GLN A 1 178 ? -1.242 10.845 -26.243 1.00 41.94 178 GLN A CA 1
ATOM 1324 C C . GLN A 1 178 ? -1.969 11.190 -27.556 1.00 41.94 178 GLN A C 1
ATOM 1326 O O . GLN A 1 178 ? -1.442 11.914 -28.400 1.00 41.94 178 GLN A O 1
ATOM 1331 N N . GLY A 1 179 ? -3.179 10.651 -27.737 1.00 47.44 179 GLY A N 1
ATOM 1332 C CA . GLY A 1 179 ? -4.050 10.940 -28.884 1.00 47.44 179 GLY A CA 1
ATOM 1333 C C . GLY A 1 179 ? -3.995 9.966 -30.072 1.00 47.44 179 GLY A C 1
ATOM 1334 O O . GLY A 1 179 ? -4.678 10.211 -31.066 1.00 47.44 179 GLY A O 1
ATOM 1335 N N . ALA A 1 180 ? -3.245 8.859 -30.009 1.00 47.53 180 ALA A N 1
ATOM 1336 C CA . ALA A 1 180 ? -3.316 7.831 -31.055 1.00 47.53 180 ALA A CA 1
ATOM 1337 C C . ALA A 1 180 ? -4.600 6.972 -30.924 1.00 47.53 180 ALA A C 1
ATOM 1339 O O . ALA A 1 180 ? -4.867 6.453 -29.838 1.00 47.53 180 ALA A O 1
ATOM 1340 N N . PRO A 1 181 ? -5.385 6.749 -32.002 1.00 39.19 181 PRO A N 1
ATOM 1341 C CA . PRO A 1 181 ? -6.508 5.814 -31.964 1.00 39.19 181 PRO A CA 1
ATOM 1342 C C . PRO A 1 181 ? -6.022 4.385 -31.658 1.00 39.19 181 PRO A C 1
ATOM 1344 O O . PRO A 1 181 ? -4.966 3.995 -32.168 1.00 39.19 181 PRO A O 1
ATOM 1347 N N . PRO A 1 182 ? -6.798 3.560 -30.927 1.00 46.94 182 PRO A N 1
ATOM 1348 C CA . PRO A 1 182 ? -6.349 2.275 -30.368 1.00 46.94 182 PRO A CA 1
ATOM 1349 C C . PRO A 1 182 ? -6.120 1.145 -31.397 1.00 46.94 182 PRO A C 1
ATOM 1351 O O . PRO A 1 182 ? -6.157 -0.029 -31.043 1.00 46.94 182 PRO A O 1
ATOM 1354 N N . ASN A 1 183 ? -5.916 1.467 -32.680 1.00 43.22 183 ASN A N 1
ATOM 1355 C CA . ASN A 1 183 ? -5.685 0.479 -33.737 1.00 43.22 183 ASN A CA 1
ATOM 1356 C C . ASN A 1 183 ? -4.864 0.998 -34.943 1.00 43.22 183 ASN A C 1
ATOM 1358 O O . ASN A 1 183 ? -4.943 0.432 -36.033 1.00 43.22 183 ASN A O 1
ATOM 1362 N N . VAL A 1 184 ? -4.084 2.082 -34.801 1.00 39.75 184 VAL A N 1
ATOM 1363 C CA . VAL A 1 184 ? -3.249 2.582 -35.914 1.00 39.75 184 VAL A CA 1
ATOM 1364 C C . VAL A 1 184 ? -1.956 1.775 -36.033 1.00 39.75 184 VAL A C 1
ATOM 1366 O O . VAL A 1 184 ? -0.954 2.035 -35.366 1.00 39.75 184 VAL A O 1
ATOM 1369 N N . CYS A 1 185 ? -1.960 0.804 -36.942 1.00 43.59 185 CYS A N 1
ATOM 1370 C CA . CYS A 1 185 ? -0.757 0.112 -37.390 1.00 43.59 185 CYS A CA 1
ATOM 1371 C C . CYS A 1 185 ? 0.128 1.070 -38.213 1.00 43.59 185 CYS A C 1
ATOM 1373 O O . CYS A 1 185 ? -0.062 1.200 -39.422 1.00 43.59 185 CYS A O 1
ATOM 1375 N N . LEU A 1 186 ? 1.102 1.744 -37.588 1.00 40.94 186 LEU A N 1
ATOM 1376 C CA . LEU A 1 186 ? 2.094 2.520 -38.347 1.00 40.94 186 LEU A CA 1
ATOM 1377 C C . LEU A 1 186 ? 2.941 1.602 -39.261 1.00 40.94 186 LEU A C 1
ATOM 1379 O O . LEU A 1 186 ? 3.192 0.452 -38.886 1.00 40.94 186 LEU A O 1
ATOM 1383 N N . PRO A 1 187 ? 3.466 2.100 -40.404 1.00 38.22 187 PRO A N 1
ATOM 1384 C CA . PRO A 1 187 ? 4.194 1.282 -41.390 1.00 38.22 187 PRO A CA 1
ATOM 1385 C C . PRO A 1 187 ? 5.460 0.584 -40.866 1.00 38.22 187 PRO A C 1
ATOM 1387 O O . PRO A 1 187 ? 5.940 -0.361 -41.485 1.00 38.22 187 PRO A O 1
ATOM 1390 N N . ASN A 1 188 ? 5.983 1.015 -39.713 1.00 41.50 188 ASN A N 1
ATOM 1391 C CA . ASN A 1 188 ? 7.149 0.424 -39.048 1.00 41.50 188 ASN A CA 1
ATOM 1392 C C . ASN A 1 188 ? 6.795 -0.493 -37.856 1.00 41.50 188 ASN A C 1
ATOM 1394 O O . ASN A 1 188 ? 7.693 -0.922 -37.137 1.00 41.50 188 ASN A O 1
ATOM 1398 N N . GLY A 1 189 ? 5.508 -0.832 -37.700 1.00 39.59 189 GLY A N 1
ATOM 1399 C CA . GLY A 1 189 ? 4.999 -2.020 -37.010 1.00 39.59 189 GLY A CA 1
ATOM 1400 C C . GLY A 1 189 ? 5.113 -2.065 -35.481 1.00 39.59 189 GLY A C 1
ATOM 1401 O O . GLY A 1 189 ? 6.213 -2.093 -34.951 1.00 39.59 189 GLY A O 1
ATOM 1402 N N . VAL A 1 190 ? 3.956 -2.191 -34.806 1.00 46.59 190 VAL A N 1
ATOM 1403 C CA . VAL A 1 190 ? 3.603 -3.049 -33.631 1.00 46.59 190 VAL A CA 1
ATOM 1404 C C . VAL A 1 190 ? 4.543 -3.114 -32.392 1.00 46.59 190 VAL A C 1
ATOM 1406 O O . VAL A 1 190 ? 4.189 -3.713 -31.382 1.00 46.59 190 VAL A O 1
ATOM 1409 N N . ARG A 1 191 ? 5.720 -2.482 -32.387 1.00 51.38 191 ARG A N 1
ATOM 1410 C CA . ARG A 1 191 ? 6.763 -2.649 -31.357 1.00 51.38 191 ARG A CA 1
ATOM 1411 C C . ARG A 1 191 ? 6.447 -1.985 -30.019 1.00 51.38 191 ARG A C 1
ATOM 1413 O O . ARG A 1 191 ? 6.959 -2.456 -29.012 1.00 51.38 191 ARG A O 1
ATOM 1420 N N . GLY A 1 192 ? 5.615 -0.941 -30.003 1.00 61.62 192 GLY A N 1
ATOM 1421 C CA . GLY A 1 192 ? 5.268 -0.215 -28.776 1.00 61.62 192 GLY A CA 1
ATOM 1422 C C . GLY A 1 192 ? 4.569 -1.101 -27.744 1.00 61.62 192 GLY A C 1
ATOM 1423 O O . GLY A 1 192 ? 5.038 -1.205 -26.619 1.00 61.62 192 GLY A O 1
ATOM 1424 N N . GLY A 1 193 ? 3.501 -1.803 -28.142 1.00 78.56 193 GLY A N 1
ATOM 1425 C CA . GLY A 1 193 ? 2.665 -2.569 -27.209 1.00 78.56 193 GLY A CA 1
ATOM 1426 C C . GLY A 1 193 ? 3.398 -3.712 -26.500 1.00 78.56 193 GLY A C 1
ATOM 1427 O O . GLY A 1 193 ? 3.322 -3.818 -25.284 1.00 78.56 193 GLY A O 1
ATOM 1428 N N . VAL A 1 194 ? 4.145 -4.545 -27.235 1.00 84.06 194 VAL A N 1
ATOM 1429 C CA . VAL A 1 194 ? 4.841 -5.712 -26.648 1.00 84.06 194 VAL A CA 1
ATOM 1430 C C . VAL A 1 194 ? 6.018 -5.291 -25.759 1.00 84.06 194 VAL A C 1
ATOM 1432 O O . VAL A 1 194 ? 6.273 -5.912 -24.730 1.00 84.06 194 VAL A O 1
ATOM 1435 N N . ASP A 1 195 ? 6.741 -4.232 -26.134 1.00 88.94 195 ASP A N 1
ATOM 1436 C CA . ASP A 1 195 ? 7.838 -3.703 -25.317 1.00 88.94 195 ASP A CA 1
ATOM 1437 C C . ASP A 1 195 ? 7.315 -2.992 -24.056 1.00 88.94 195 ASP A C 1
ATOM 1439 O O . ASP A 1 195 ? 7.857 -3.175 -22.967 1.00 88.94 195 ASP A O 1
ATOM 1443 N N . TRP A 1 196 ? 6.206 -2.255 -24.176 1.00 92.38 196 TRP A N 1
ATOM 1444 C CA . TRP A 1 196 ? 5.518 -1.631 -23.046 1.00 92.38 196 TRP A CA 1
ATOM 1445 C C . TRP A 1 196 ? 4.944 -2.664 -22.066 1.00 92.38 196 TRP A C 1
ATOM 1447 O O . TRP A 1 196 ? 5.205 -2.558 -20.871 1.00 92.38 196 TRP A O 1
ATOM 1457 N N . MET A 1 197 ? 4.263 -3.712 -22.552 1.00 95.19 197 MET A N 1
ATOM 1458 C CA . MET A 1 197 ? 3.755 -4.809 -21.708 1.00 95.19 197 MET A CA 1
ATOM 1459 C C . MET A 1 197 ? 4.875 -5.492 -20.915 1.00 95.19 197 MET A C 1
ATOM 1461 O O . MET A 1 197 ? 4.714 -5.778 -19.731 1.00 95.19 197 MET A O 1
ATOM 1465 N N . ARG A 1 198 ? 6.052 -5.684 -21.522 1.00 95.75 198 ARG A N 1
ATOM 1466 C CA . ARG A 1 198 ? 7.224 -6.219 -20.816 1.00 95.75 198 ARG A CA 1
ATOM 1467 C C . ARG A 1 198 ? 7.736 -5.271 -19.724 1.00 95.75 198 ARG A C 1
ATOM 1469 O O . ARG A 1 198 ? 8.061 -5.718 -18.629 1.00 95.75 198 ARG A O 1
ATOM 1476 N N . LYS A 1 199 ? 7.795 -3.964 -19.996 1.00 96.94 199 LYS A N 1
ATOM 1477 C CA . LYS A 1 199 ? 8.200 -2.936 -19.015 1.00 96.94 199 LYS A CA 1
ATOM 1478 C C . LYS A 1 199 ? 7.199 -2.774 -17.868 1.00 96.94 199 LYS A C 1
ATOM 1480 O O . LYS A 1 199 ? 7.613 -2.477 -16.746 1.00 96.94 199 LYS A O 1
ATOM 1485 N N . LEU A 1 200 ? 5.913 -2.992 -18.144 1.00 97.12 200 LEU A N 1
ATOM 1486 C CA . LEU A 1 200 ? 4.843 -3.092 -17.153 1.00 97.12 200 LEU A CA 1
ATOM 1487 C C . LEU A 1 200 ? 5.066 -4.321 -16.257 1.00 97.12 200 LEU A C 1
ATOM 1489 O O . LEU A 1 200 ? 5.106 -4.194 -15.033 1.00 97.12 200 LEU A O 1
ATOM 1493 N N . ALA A 1 201 ? 5.325 -5.486 -16.859 1.00 98.12 201 ALA A N 1
ATOM 1494 C CA . ALA A 1 201 ? 5.625 -6.718 -16.132 1.00 98.12 201 ALA A CA 1
ATOM 1495 C C . ALA A 1 201 ? 6.867 -6.589 -15.229 1.00 98.12 201 ALA A C 1
ATOM 1497 O O . ALA A 1 201 ? 6.819 -6.979 -14.063 1.00 98.12 201 ALA A O 1
ATOM 1498 N N . PHE A 1 202 ? 7.938 -5.939 -15.704 1.00 98.50 202 PHE A N 1
ATOM 1499 C CA . PHE A 1 202 ? 9.126 -5.662 -14.887 1.00 98.50 202 PHE A CA 1
ATOM 1500 C C . PHE A 1 202 ? 8.826 -4.810 -13.649 1.00 98.50 202 PHE A C 1
ATOM 1502 O O . PHE A 1 202 ? 9.409 -5.056 -12.592 1.00 98.50 202 PHE A O 1
ATOM 1509 N N . ARG A 1 203 ? 7.924 -3.822 -13.751 1.00 98.50 203 ARG A N 1
ATOM 1510 C CA . ARG A 1 203 ? 7.504 -3.000 -12.603 1.00 98.50 203 ARG A CA 1
ATOM 1511 C C . ARG A 1 203 ? 6.747 -3.848 -11.585 1.00 98.50 203 ARG A C 1
ATOM 1513 O O . ARG A 1 203 ? 7.135 -3.855 -10.420 1.00 98.50 203 ARG A O 1
ATOM 1520 N N . TYR A 1 204 ? 5.768 -4.646 -12.015 1.00 98.69 204 TYR A N 1
ATOM 1521 C CA . TYR A 1 204 ? 5.034 -5.541 -11.111 1.00 98.69 204 TYR A CA 1
ATOM 1522 C C . TYR A 1 204 ? 5.911 -6.633 -10.486 1.00 98.69 204 TYR A C 1
ATOM 1524 O O . TYR A 1 204 ? 5.826 -6.848 -9.277 1.00 98.69 204 TYR A O 1
ATOM 1532 N N . ARG A 1 205 ? 6.850 -7.239 -11.226 1.00 98.56 205 ARG A N 1
ATOM 1533 C CA . ARG A 1 205 ? 7.843 -8.145 -10.624 1.00 98.56 205 ARG A CA 1
ATOM 1534 C C . ARG A 1 205 ? 8.733 -7.423 -9.612 1.00 98.56 205 ARG A C 1
ATOM 1536 O O . ARG A 1 205 ? 8.936 -7.932 -8.515 1.00 98.56 205 ARG A O 1
ATOM 1543 N N . LYS A 1 206 ? 9.199 -6.208 -9.911 1.00 98.62 206 LYS A N 1
ATOM 1544 C CA . LYS A 1 206 ? 10.011 -5.428 -8.966 1.00 98.62 206 LYS A CA 1
ATOM 1545 C C . LYS A 1 206 ? 9.226 -5.015 -7.711 1.00 98.62 206 LYS A C 1
ATOM 1547 O O . LYS A 1 206 ? 9.803 -5.011 -6.620 1.00 98.62 206 LYS A O 1
ATOM 1552 N N . ILE A 1 207 ? 7.926 -4.735 -7.833 1.00 98.75 207 ILE A N 1
ATOM 1553 C CA . ILE A 1 207 ? 7.002 -4.541 -6.702 1.00 98.75 207 ILE A CA 1
ATOM 1554 C C . ILE A 1 207 ? 6.902 -5.827 -5.879 1.00 98.75 207 ILE A C 1
ATOM 1556 O O . ILE A 1 207 ? 7.087 -5.778 -4.664 1.00 98.75 207 ILE A O 1
ATOM 1560 N N . LYS A 1 208 ? 6.689 -6.976 -6.532 1.00 98.75 208 LYS A N 1
ATOM 1561 C CA . LYS A 1 208 ? 6.606 -8.303 -5.905 1.00 98.75 208 LYS A CA 1
ATOM 1562 C C . LYS A 1 208 ? 7.868 -8.636 -5.102 1.00 98.75 208 LYS A C 1
ATOM 1564 O O . LYS A 1 208 ? 7.771 -9.003 -3.931 1.00 98.75 208 LYS A O 1
ATOM 1569 N N . ASP A 1 209 ? 9.042 -8.429 -5.695 1.00 98.44 209 ASP A N 1
ATOM 1570 C CA . ASP A 1 209 ? 10.347 -8.634 -5.055 1.00 98.44 209 ASP A CA 1
ATOM 1571 C C . ASP A 1 209 ? 10.538 -7.705 -3.846 1.00 98.44 209 ASP A C 1
ATOM 1573 O O . ASP A 1 209 ? 10.954 -8.139 -2.767 1.00 98.44 209 ASP A O 1
ATOM 1577 N N . THR A 1 210 ? 10.196 -6.421 -4.002 1.00 98.56 210 THR A N 1
ATOM 1578 C CA . THR A 1 210 ? 10.332 -5.404 -2.946 1.00 98.56 210 THR A CA 1
ATOM 1579 C C . THR A 1 210 ? 9.383 -5.697 -1.783 1.00 98.56 210 THR A C 1
ATOM 1581 O O . THR A 1 210 ? 9.811 -5.731 -0.629 1.00 98.56 210 THR A O 1
ATOM 1584 N N . TYR A 1 211 ? 8.117 -6.004 -2.068 1.00 98.81 211 TYR A N 1
ATOM 1585 C CA . TYR A 1 211 ? 7.145 -6.419 -1.061 1.00 98.81 211 TYR A CA 1
ATOM 1586 C C . TYR A 1 211 ? 7.627 -7.663 -0.307 1.00 98.81 211 TYR A C 1
ATOM 1588 O O . TYR A 1 211 ? 7.695 -7.651 0.921 1.00 98.81 211 TYR A O 1
ATOM 1596 N N . ASN A 1 212 ? 8.039 -8.718 -1.016 1.00 98.56 212 ASN A N 1
ATOM 1597 C CA . ASN A 1 212 ? 8.482 -9.961 -0.381 1.00 98.56 212 ASN A CA 1
ATOM 1598 C C . ASN A 1 212 ? 9.766 -9.797 0.446 1.00 98.56 212 ASN A C 1
ATOM 1600 O O . ASN A 1 212 ? 9.888 -10.430 1.496 1.00 98.56 212 ASN A O 1
ATOM 1604 N N . THR A 1 213 ? 10.670 -8.903 0.038 1.00 98.44 213 THR A N 1
ATOM 1605 C CA . THR A 1 213 ? 11.882 -8.553 0.799 1.00 98.44 213 THR A CA 1
ATOM 1606 C C . THR A 1 213 ? 11.556 -7.784 2.084 1.00 98.44 213 THR A C 1
ATOM 1608 O O . THR A 1 213 ? 12.144 -8.046 3.134 1.00 98.44 213 THR A O 1
ATOM 1611 N N . TYR A 1 214 ? 10.608 -6.842 2.029 1.00 98.56 214 TYR A N 1
ATOM 1612 C CA . TYR A 1 214 ? 10.384 -5.871 3.105 1.00 98.56 214 TYR A CA 1
ATOM 1613 C C . TYR A 1 214 ? 9.098 -6.067 3.922 1.00 98.56 214 TYR A C 1
ATOM 1615 O O . TYR A 1 214 ? 8.932 -5.382 4.931 1.00 98.56 214 TYR A O 1
ATOM 1623 N N . ARG A 1 215 ? 8.235 -7.045 3.603 1.00 97.62 215 ARG A N 1
ATOM 1624 C CA . ARG A 1 215 ? 7.001 -7.352 4.366 1.00 97.62 215 ARG A CA 1
ATOM 1625 C C . ARG A 1 215 ? 7.208 -7.667 5.850 1.00 97.62 215 ARG A C 1
ATOM 1627 O O . ARG A 1 215 ? 6.284 -7.505 6.643 1.00 97.62 215 ARG A O 1
ATOM 1634 N N . ASN A 1 216 ? 8.434 -8.031 6.230 1.00 96.31 216 ASN A N 1
ATOM 1635 C CA . ASN A 1 216 ? 8.848 -8.274 7.617 1.00 96.31 216 ASN A CA 1
ATOM 1636 C C . ASN A 1 216 ? 9.776 -7.175 8.181 1.00 96.31 216 ASN A C 1
ATOM 1638 O O . ASN A 1 216 ? 10.181 -7.256 9.337 1.00 96.31 216 ASN A O 1
ATOM 1642 N N . ASN A 1 217 ? 10.147 -6.170 7.378 1.00 97.19 217 ASN A N 1
ATOM 1643 C CA . ASN A 1 217 ? 11.134 -5.141 7.719 1.00 97.19 217 ASN A CA 1
ATOM 1644 C C . ASN A 1 217 ? 10.827 -3.791 7.034 1.00 97.19 217 ASN A C 1
ATOM 1646 O O . ASN A 1 217 ? 11.682 -3.183 6.391 1.00 97.19 217 ASN A O 1
ATOM 1650 N N . VAL A 1 218 ? 9.593 -3.302 7.170 1.00 98.25 218 VAL A N 1
ATOM 1651 C CA . VAL A 1 218 ? 9.134 -2.057 6.521 1.00 98.25 218 VAL A CA 1
ATOM 1652 C C . VAL A 1 218 ? 9.951 -0.836 6.969 1.00 98.25 218 VAL A C 1
ATOM 1654 O O . VAL A 1 218 ? 10.270 0.031 6.159 1.00 98.25 218 VAL A O 1
ATOM 1657 N N . GLY A 1 219 ? 10.414 -0.811 8.224 1.00 97.69 219 GLY A N 1
ATOM 1658 C CA . GLY A 1 219 ? 11.347 0.214 8.708 1.00 97.69 219 GLY A CA 1
ATOM 1659 C C . GLY A 1 219 ? 12.713 0.211 8.000 1.00 97.69 219 GLY A C 1
ATOM 1660 O O . GLY A 1 219 ? 13.367 1.248 7.947 1.00 97.69 219 GLY A O 1
ATOM 1661 N N . GLY A 1 220 ? 13.137 -0.926 7.437 1.00 97.56 220 GLY A N 1
ATOM 1662 C CA . GLY A 1 220 ? 14.325 -1.031 6.588 1.00 97.56 220 GLY A CA 1
ATOM 1663 C C . GLY A 1 220 ? 14.111 -0.508 5.164 1.00 97.56 220 GLY A C 1
ATOM 1664 O O . GLY A 1 220 ? 15.053 0.017 4.581 1.00 97.56 220 GLY A O 1
ATOM 1665 N N . LEU A 1 221 ? 12.885 -0.599 4.630 1.00 97.75 221 LEU A N 1
ATOM 1666 C CA . LEU A 1 221 ? 12.508 -0.002 3.339 1.00 97.75 221 LEU A CA 1
ATOM 1667 C C . LEU A 1 221 ? 12.453 1.527 3.437 1.00 97.75 221 LEU A C 1
ATOM 1669 O O . LEU A 1 221 ? 13.043 2.233 2.624 1.00 97.75 221 LEU A O 1
ATOM 1673 N N . LEU A 1 222 ? 11.770 2.023 4.473 1.00 97.75 222 LEU A N 1
ATOM 1674 C CA . LEU A 1 222 ? 11.573 3.450 4.744 1.00 97.75 222 LEU A CA 1
ATOM 1675 C C . LEU A 1 222 ? 12.874 4.191 5.098 1.00 97.75 222 LEU A C 1
ATOM 1677 O O . LEU A 1 222 ? 12.993 5.391 4.845 1.00 97.75 222 LEU A O 1
ATOM 1681 N N . GLY A 1 223 ? 13.835 3.492 5.706 1.00 96.62 223 GLY A N 1
ATOM 1682 C CA . GLY A 1 223 ? 15.035 4.087 6.291 1.00 96.62 223 GLY A CA 1
ATOM 1683 C C . GLY A 1 223 ? 14.768 4.797 7.632 1.00 96.62 223 GLY A C 1
ATOM 1684 O O . GLY A 1 223 ? 13.613 5.042 7.991 1.00 96.62 223 GLY A O 1
ATOM 1685 N N . PRO A 1 224 ? 15.821 5.143 8.403 1.00 93.81 224 PRO A N 1
ATOM 1686 C CA . PRO A 1 224 ? 15.681 5.534 9.812 1.00 93.81 224 PRO A CA 1
ATOM 1687 C C . PRO A 1 224 ? 14.744 6.727 10.055 1.00 93.81 224 PRO A C 1
ATOM 1689 O O . PRO A 1 224 ? 13.842 6.641 10.878 1.00 93.81 224 PRO A O 1
ATOM 1692 N N . GLN A 1 225 ? 14.897 7.809 9.285 1.00 92.25 225 GLN A N 1
ATOM 1693 C CA . GLN A 1 225 ? 14.125 9.044 9.483 1.00 92.25 225 GLN A CA 1
ATOM 1694 C C . GLN A 1 225 ? 12.616 8.844 9.262 1.00 92.25 225 GLN A C 1
ATOM 1696 O O . GLN A 1 225 ? 11.803 9.281 10.073 1.00 92.25 225 GLN A O 1
ATOM 1701 N N . LYS A 1 226 ? 12.230 8.152 8.179 1.00 96.00 226 LYS A N 1
ATOM 1702 C CA . LYS A 1 226 ? 10.816 7.866 7.881 1.00 96.00 226 LYS A CA 1
ATOM 1703 C C . LYS A 1 226 ? 10.247 6.776 8.795 1.00 96.00 226 LYS A C 1
ATOM 1705 O O . LYS A 1 226 ? 9.056 6.805 9.090 1.00 96.00 226 LYS A O 1
ATOM 1710 N N . ARG A 1 227 ? 11.078 5.836 9.267 1.00 97.88 227 ARG A N 1
ATOM 1711 C CA . ARG A 1 227 ? 10.685 4.771 10.206 1.00 97.88 227 ARG A CA 1
ATOM 1712 C C . ARG A 1 227 ? 10.189 5.324 11.542 1.00 97.88 227 ARG A C 1
ATOM 1714 O O . ARG A 1 227 ? 9.181 4.833 12.039 1.00 97.88 227 ARG A O 1
ATOM 1721 N N . ASP A 1 228 ? 10.871 6.298 12.133 1.00 97.69 228 ASP A N 1
ATOM 1722 C CA . ASP A 1 228 ? 10.470 6.788 13.459 1.00 97.69 228 ASP A CA 1
ATOM 1723 C C . ASP A 1 228 ? 9.152 7.576 13.377 1.00 97.69 228 ASP A C 1
ATOM 1725 O O . ASP A 1 228 ? 8.252 7.373 14.193 1.00 97.69 228 ASP A O 1
ATOM 1729 N N . HIS A 1 229 ? 8.973 8.371 12.314 1.00 97.69 229 HIS A N 1
ATOM 1730 C CA . HIS A 1 229 ? 7.694 9.023 12.020 1.00 97.69 229 HIS A CA 1
ATOM 1731 C C . HIS A 1 229 ? 6.564 8.008 11.768 1.00 97.69 229 HIS A C 1
ATOM 1733 O O . HIS A 1 229 ? 5.481 8.140 12.333 1.00 97.69 229 HIS A O 1
ATOM 1739 N N . TRP A 1 230 ? 6.832 6.958 10.983 1.00 98.56 230 TRP A N 1
ATOM 1740 C CA . TRP A 1 230 ? 5.893 5.859 10.730 1.00 98.56 230 TRP A CA 1
ATOM 1741 C C . TRP A 1 230 ? 5.387 5.208 12.018 1.00 98.56 230 TRP A C 1
ATOM 1743 O O . TRP A 1 230 ? 4.179 5.046 12.200 1.00 98.56 230 TRP A O 1
ATOM 1753 N N . LEU A 1 231 ? 6.308 4.843 12.914 1.00 98.38 231 LEU A N 1
ATOM 1754 C CA . LEU A 1 231 ? 5.978 4.185 14.176 1.00 98.38 231 LEU A CA 1
ATOM 1755 C C . LEU A 1 231 ? 5.161 5.104 15.091 1.00 98.38 231 LEU A C 1
ATOM 1757 O O . LEU A 1 231 ? 4.210 4.631 15.712 1.00 98.38 231 LEU A O 1
ATOM 1761 N N . GLN A 1 232 ? 5.462 6.407 15.110 1.00 98.31 232 GLN A N 1
ATOM 1762 C CA . GLN A 1 232 ? 4.667 7.395 15.841 1.00 98.31 232 GLN A CA 1
ATOM 1763 C C . GLN A 1 232 ? 3.234 7.482 15.294 1.00 98.31 232 GLN A C 1
ATOM 1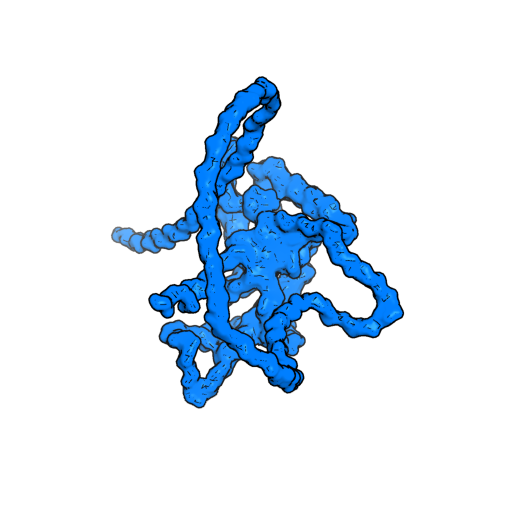765 O O . GLN A 1 232 ? 2.288 7.262 16.044 1.00 98.31 232 GLN A O 1
ATOM 1770 N N . VAL A 1 233 ? 3.055 7.701 13.983 1.00 98.56 233 VAL A N 1
ATOM 1771 C CA . VAL A 1 233 ? 1.716 7.799 13.366 1.00 98.56 233 VAL A CA 1
ATOM 1772 C C . VAL A 1 233 ? 0.917 6.503 13.560 1.00 98.56 233 VAL A C 1
ATOM 1774 O O . VAL A 1 233 ? -0.281 6.553 13.836 1.00 98.56 233 VAL A O 1
ATOM 1777 N N . ARG A 1 234 ? 1.564 5.330 13.481 1.00 98.56 234 ARG A N 1
ATOM 1778 C CA . ARG A 1 234 ? 0.912 4.040 13.763 1.00 98.56 234 ARG A CA 1
ATOM 1779 C C . ARG A 1 234 ? 0.489 3.901 15.224 1.00 98.56 234 ARG A C 1
ATOM 1781 O O . ARG A 1 234 ? -0.613 3.415 15.456 1.00 98.56 234 ARG A O 1
ATOM 1788 N N . SER A 1 235 ? 1.319 4.335 16.173 1.00 98.56 235 SER A N 1
ATOM 1789 C CA . SER A 1 235 ? 0.994 4.345 17.606 1.00 98.56 235 SER A CA 1
ATOM 1790 C C . SER A 1 235 ? -0.181 5.276 17.917 1.00 98.56 235 SER A C 1
ATOM 1792 O O . SER A 1 235 ? -1.093 4.893 18.649 1.00 98.56 235 SER A O 1
ATOM 1794 N N . ASP A 1 236 ? -0.185 6.475 17.333 1.00 98.50 236 ASP A N 1
ATOM 1795 C CA . ASP A 1 236 ? -1.242 7.467 17.546 1.00 98.50 236 ASP A CA 1
ATOM 1796 C C . ASP A 1 236 ? -2.581 6.975 16.976 1.00 98.50 236 ASP A C 1
ATOM 1798 O O . ASP A 1 236 ? -3.593 7.013 17.674 1.00 98.50 236 ASP A O 1
ATOM 1802 N N . ILE A 1 237 ? -2.584 6.413 15.757 1.00 98.56 237 ILE A N 1
ATOM 1803 C CA . ILE A 1 237 ? -3.778 5.786 15.161 1.00 98.56 237 ILE A CA 1
ATOM 1804 C C . ILE A 1 237 ? -4.279 4.618 16.020 1.00 98.56 237 ILE A C 1
ATOM 1806 O O . ILE A 1 237 ? -5.484 4.496 16.225 1.00 98.56 237 ILE A O 1
ATOM 1810 N N . GLU A 1 238 ? -3.400 3.765 16.549 1.00 98.12 238 GLU A N 1
ATOM 1811 C CA . GLU A 1 238 ? -3.803 2.622 17.385 1.00 98.12 238 GLU A CA 1
ATOM 1812 C C . GLU A 1 238 ? -4.518 3.066 18.675 1.00 98.12 238 GLU A C 1
ATOM 1814 O O . GLU A 1 238 ? -5.527 2.474 19.069 1.00 98.12 238 GLU A O 1
ATOM 1819 N N . MET A 1 239 ? -4.023 4.136 19.308 1.00 97.75 239 MET A N 1
ATOM 1820 C CA . MET A 1 239 ? -4.627 4.743 20.498 1.00 97.75 239 MET A CA 1
ATOM 1821 C C . MET A 1 239 ? -5.975 5.404 20.175 1.00 97.75 239 MET A C 1
ATOM 1823 O O . MET A 1 239 ? -6.971 5.190 20.866 1.00 97.75 239 MET A O 1
ATOM 1827 N N . GLU A 1 240 ? -6.021 6.181 19.095 1.00 97.56 240 GLU A N 1
ATOM 1828 C CA . GLU A 1 240 ? -7.207 6.914 18.645 1.00 97.56 240 GLU A CA 1
ATOM 1829 C C . GLU A 1 240 ? -8.315 5.998 18.086 1.00 97.56 240 GLU A C 1
ATOM 1831 O O . GLU A 1 240 ? -9.489 6.381 18.076 1.00 97.56 240 GLU A O 1
ATOM 1836 N N . THR A 1 241 ? -7.974 4.766 17.693 1.00 97.94 241 THR A N 1
ATOM 1837 C CA . THR A 1 241 ? -8.905 3.742 17.177 1.00 97.94 241 THR A CA 1
ATOM 1838 C C . THR A 1 241 ? -9.171 2.594 18.158 1.00 97.94 241 THR A C 1
ATOM 1840 O O . THR A 1 241 ? -9.625 1.525 17.758 1.00 97.94 241 THR A O 1
ATOM 1843 N N . ASP A 1 242 ? -8.908 2.802 19.454 1.00 97.06 242 ASP A N 1
ATOM 1844 C CA . ASP A 1 242 ? -9.234 1.859 20.539 1.00 97.06 242 ASP A CA 1
ATOM 1845 C C . ASP A 1 242 ? -8.690 0.433 20.303 1.00 97.06 242 ASP A C 1
ATOM 1847 O O . ASP A 1 242 ? -9.333 -0.572 20.609 1.00 97.06 242 ASP A O 1
ATOM 1851 N N . SER A 1 243 ? -7.469 0.343 19.760 1.00 97.75 243 SER A N 1
ATOM 1852 C CA . SER A 1 243 ? -6.796 -0.911 19.386 1.00 97.75 243 SER A CA 1
ATOM 1853 C C . SER A 1 243 ? -7.478 -1.742 18.282 1.00 97.75 243 SER A C 1
ATOM 1855 O O . SER A 1 243 ? -7.268 -2.959 18.218 1.00 97.75 243 SER A O 1
ATOM 1857 N N . TRP A 1 244 ? -8.283 -1.121 17.403 1.00 98.38 244 TRP A N 1
ATOM 1858 C CA . TRP A 1 244 ? -8.976 -1.796 16.289 1.00 98.38 244 TRP A CA 1
ATOM 1859 C C . TRP A 1 244 ? -8.048 -2.719 15.499 1.00 98.38 244 TRP A C 1
ATOM 1861 O O . TRP A 1 244 ? -8.331 -3.903 15.303 1.00 98.38 244 TRP A O 1
ATOM 1871 N N . HIS A 1 245 ? -6.907 -2.185 15.064 1.00 97.75 245 HIS A N 1
ATOM 1872 C CA . HIS A 1 245 ? -5.989 -2.928 14.220 1.00 97.75 245 HIS A CA 1
ATOM 1873 C C . HIS A 1 245 ? -5.289 -4.062 14.991 1.00 97.75 245 HIS A C 1
ATOM 1875 O O . HIS A 1 245 ? -5.216 -5.170 14.462 1.00 97.75 245 HIS A O 1
ATOM 1881 N N . SER A 1 246 ? -4.857 -3.872 16.245 1.00 97.62 246 SER A N 1
ATOM 1882 C CA . SER A 1 246 ? -4.317 -4.971 17.069 1.00 97.62 246 SER A CA 1
ATOM 1883 C C . SER A 1 246 ? -5.333 -6.086 17.314 1.00 97.62 246 SER A C 1
ATOM 1885 O O . SER A 1 246 ? -4.952 -7.256 17.397 1.00 97.62 246 SER A O 1
ATOM 1887 N N . LEU A 1 247 ? -6.620 -5.756 17.456 1.00 98.25 247 LEU A N 1
ATOM 1888 C CA . LEU A 1 247 ? -7.684 -6.751 17.604 1.00 98.25 247 LEU A CA 1
ATOM 1889 C C . LEU A 1 247 ? -7.869 -7.552 16.310 1.00 98.25 247 LEU A C 1
ATOM 1891 O O . LEU A 1 247 ? -7.833 -8.784 16.354 1.00 98.25 247 LEU A O 1
ATOM 1895 N N . THR A 1 248 ? -7.961 -6.889 15.156 1.00 98.00 248 THR A N 1
ATOM 1896 C CA . THR A 1 248 ? -8.096 -7.594 13.871 1.00 98.00 248 THR A CA 1
ATOM 1897 C C . THR A 1 248 ? -6.833 -8.380 13.506 1.00 98.00 248 THR A C 1
ATOM 1899 O O . THR A 1 248 ? -6.929 -9.513 13.033 1.00 98.00 248 THR A O 1
ATOM 1902 N N . LEU A 1 249 ? -5.642 -7.858 13.814 1.00 97.75 249 LEU A N 1
ATOM 1903 C CA . LEU A 1 249 ? -4.367 -8.546 13.596 1.00 97.75 249 LEU A CA 1
ATOM 1904 C C . LEU A 1 249 ? -4.250 -9.839 14.425 1.00 97.75 249 LEU A C 1
ATOM 1906 O O . LEU A 1 249 ? -3.669 -10.813 13.945 1.00 97.75 249 LEU A O 1
ATOM 1910 N N . LYS A 1 250 ? -4.840 -9.909 15.628 1.00 97.94 250 LYS A N 1
ATOM 1911 C CA . LYS A 1 250 ? -4.940 -11.172 16.389 1.00 97.94 250 LYS A CA 1
ATOM 1912 C C . LYS A 1 250 ? -5.783 -12.206 15.637 1.00 97.94 250 LYS A C 1
ATOM 1914 O O . LYS A 1 250 ? -5.321 -13.330 15.450 1.00 97.94 250 LYS A O 1
ATOM 1919 N N . CYS A 1 251 ? -6.963 -11.823 15.146 1.00 97.25 251 CYS A N 1
ATOM 1920 C CA . CYS A 1 251 ? -7.836 -12.704 14.361 1.00 97.25 251 CYS A CA 1
ATOM 1921 C C . CYS A 1 251 ? -7.152 -13.205 13.077 1.00 97.25 251 CYS A C 1
ATOM 1923 O O . CYS A 1 251 ? -7.171 -14.402 12.786 1.00 97.25 251 CYS A O 1
ATOM 1925 N N . LEU A 1 252 ? -6.492 -12.303 12.346 1.00 98.19 252 LEU A N 1
ATOM 1926 C CA . LEU A 1 252 ? -5.731 -12.614 11.135 1.00 98.19 252 LEU A CA 1
ATOM 1927 C C . LEU A 1 252 ? -4.605 -13.626 11.403 1.00 98.19 252 LEU A C 1
ATOM 1929 O O . LEU A 1 252 ? -4.486 -14.616 10.676 1.00 98.19 252 LEU A O 1
ATOM 1933 N N . ASN A 1 253 ? -3.828 -13.433 12.475 1.00 97.38 253 ASN A N 1
ATOM 1934 C CA . ASN A 1 253 ? -2.765 -14.361 12.876 1.00 97.38 253 ASN A CA 1
ATOM 1935 C C . ASN A 1 253 ? -3.303 -15.729 13.328 1.00 97.38 253 ASN A C 1
ATOM 1937 O O . ASN A 1 253 ? -2.731 -16.752 12.961 1.00 97.38 253 ASN A O 1
ATOM 1941 N N . MET A 1 254 ? -4.427 -15.776 14.054 1.00 96.75 254 MET A N 1
ATOM 1942 C CA . MET A 1 254 ? -5.081 -17.042 14.425 1.00 96.75 254 MET A CA 1
ATOM 1943 C C . MET A 1 254 ? -5.528 -17.863 13.206 1.00 96.75 254 MET A C 1
ATOM 1945 O O . MET A 1 254 ? -5.599 -19.089 13.286 1.00 96.75 254 MET A O 1
ATOM 1949 N N . ILE A 1 255 ? -5.836 -17.212 12.081 1.00 96.38 255 ILE A N 1
ATOM 1950 C CA . ILE A 1 255 ? -6.123 -17.892 10.811 1.00 96.38 255 ILE A CA 1
ATOM 1951 C C . ILE A 1 255 ? -4.819 -18.328 10.134 1.00 96.38 255 ILE A C 1
ATOM 1953 O O . ILE A 1 255 ? -4.716 -19.483 9.731 1.00 96.38 255 ILE A O 1
ATOM 1957 N N . ALA A 1 256 ? -3.815 -17.447 10.062 1.00 93.69 256 ALA A N 1
ATOM 1958 C CA . ALA A 1 256 ? -2.528 -17.724 9.413 1.00 93.69 256 ALA A CA 1
ATOM 1959 C C . ALA A 1 256 ? -1.722 -18.863 10.076 1.00 93.69 256 ALA A C 1
ATOM 1961 O O . ALA A 1 256 ? -0.907 -19.502 9.421 1.00 93.69 256 ALA A O 1
ATOM 1962 N N . GLN A 1 257 ? -1.965 -19.145 11.359 1.00 93.81 257 GLN A N 1
ATOM 1963 C CA . GLN A 1 257 ? -1.357 -20.262 12.095 1.00 93.81 257 GLN A CA 1
ATOM 1964 C C . GLN A 1 257 ? -2.014 -21.632 11.823 1.00 93.81 257 GLN A C 1
ATOM 1966 O O . GLN A 1 257 ? -1.555 -22.641 12.357 1.00 93.81 257 GLN A O 1
ATOM 1971 N N . ARG A 1 258 ? -3.094 -21.703 11.032 1.00 93.75 258 ARG A N 1
ATOM 1972 C CA . ARG A 1 258 ? -3.825 -22.952 10.750 1.00 93.75 258 ARG A CA 1
ATOM 1973 C C . ARG A 1 258 ? -3.482 -23.479 9.359 1.00 93.75 258 ARG A C 1
ATOM 1975 O O . ARG A 1 258 ? -3.876 -22.879 8.368 1.00 93.75 258 ARG A O 1
ATOM 1982 N N . GLU A 1 259 ? -2.868 -24.658 9.294 1.00 87.69 259 GLU A N 1
ATOM 1983 C CA . GLU A 1 259 ? -2.352 -25.285 8.059 1.00 87.69 259 GLU A CA 1
ATOM 1984 C C . GLU A 1 259 ? -3.355 -25.349 6.888 1.00 87.69 259 GLU A C 1
ATOM 1986 O O . GLU A 1 259 ? -2.968 -25.206 5.733 1.00 87.69 259 GLU A O 1
ATOM 1991 N N . ASN A 1 260 ? -4.651 -25.525 7.173 1.00 91.00 260 ASN A N 1
ATOM 1992 C CA . ASN A 1 260 ? -5.708 -25.645 6.159 1.00 91.00 260 ASN A CA 1
ATOM 1993 C C . ASN A 1 260 ? -6.512 -24.344 5.940 1.00 91.00 260 ASN A C 1
ATOM 1995 O O . ASN A 1 260 ? -7.631 -24.401 5.422 1.00 91.00 260 ASN A O 1
ATOM 1999 N N . CYS A 1 261 ? -6.025 -23.186 6.397 1.00 95.88 261 CYS A N 1
ATOM 2000 C CA . CYS A 1 261 ? -6.725 -21.905 6.286 1.00 95.88 261 CYS A CA 1
ATOM 2001 C C . CYS A 1 261 ? -5.862 -20.842 5.602 1.00 95.88 261 CYS A C 1
ATOM 2003 O O . CYS A 1 261 ? -4.667 -20.741 5.855 1.00 95.88 261 CYS A O 1
ATOM 2005 N N . VAL A 1 262 ? -6.483 -20.014 4.761 1.00 96.50 262 VAL A N 1
ATOM 2006 C CA . VAL A 1 262 ? -5.794 -18.946 4.020 1.00 96.50 262 VAL A CA 1
ATOM 2007 C C . VAL A 1 262 ? -6.545 -17.628 4.179 1.00 96.50 262 VAL A C 1
ATOM 2009 O O . VAL A 1 262 ? -7.767 -17.593 4.032 1.00 96.50 262 VAL A O 1
ATOM 2012 N N . ASN A 1 263 ? -5.813 -16.544 4.449 1.00 98.19 263 ASN A N 1
ATOM 2013 C CA . ASN A 1 263 ? -6.326 -15.178 4.351 1.00 98.19 263 ASN A CA 1
ATOM 2014 C C . ASN A 1 263 ? -6.112 -14.648 2.924 1.00 98.19 263 ASN A C 1
ATOM 2016 O O . ASN A 1 263 ? -5.001 -14.726 2.394 1.00 98.19 263 ASN A O 1
ATOM 2020 N N . VAL A 1 264 ? -7.167 -14.094 2.332 1.00 98.50 264 VAL A N 1
ATOM 2021 C CA . VAL A 1 264 ? -7.178 -13.401 1.036 1.00 98.50 264 VAL A CA 1
ATOM 2022 C C . VAL A 1 264 ? -7.741 -12.001 1.251 1.00 98.50 264 VAL A C 1
ATOM 2024 O O . VAL A 1 264 ? -8.722 -11.846 1.975 1.00 98.50 264 VAL A O 1
ATOM 2027 N N . LEU A 1 265 ? -7.125 -10.991 0.645 1.00 98.81 265 LEU A N 1
ATOM 2028 C CA . LEU A 1 265 ? -7.575 -9.604 0.697 1.00 98.81 265 LEU A CA 1
ATOM 2029 C C . LEU A 1 265 ? -8.179 -9.201 -0.649 1.00 98.81 265 LEU A C 1
ATOM 2031 O O . LEU A 1 265 ? -7.547 -9.384 -1.689 1.00 98.81 265 LEU A O 1
ATOM 2035 N N . VAL A 1 266 ? -9.371 -8.613 -0.619 1.00 98.56 266 VAL A N 1
ATOM 2036 C CA . VAL A 1 266 ? -10.040 -8.008 -1.774 1.00 98.56 266 VAL A CA 1
ATOM 2037 C C . VAL A 1 266 ? -10.455 -6.596 -1.373 1.00 98.56 266 VAL A C 1
ATOM 2039 O O . VAL A 1 266 ? -11.284 -6.443 -0.487 1.00 98.56 266 VAL A O 1
ATOM 2042 N N . THR A 1 267 ? -9.888 -5.566 -2.003 1.00 98.31 267 THR A N 1
ATOM 2043 C CA . THR A 1 267 ? -10.139 -4.153 -1.644 1.00 98.31 267 THR A CA 1
ATOM 2044 C C . THR A 1 267 ? -10.501 -3.313 -2.864 1.00 98.31 267 THR A C 1
ATOM 2046 O O . THR A 1 267 ? -10.031 -3.577 -3.966 1.00 98.31 267 THR A O 1
ATOM 2049 N N . THR A 1 268 ? -11.310 -2.269 -2.687 1.00 97.19 268 THR A N 1
ATOM 2050 C CA . THR A 1 268 ? -11.600 -1.266 -3.730 1.00 97.19 268 THR A CA 1
ATOM 2051 C C . THR A 1 268 ? -10.474 -0.243 -3.934 1.00 97.19 268 THR A C 1
ATOM 2053 O O . THR A 1 268 ? -10.566 0.577 -4.845 1.00 97.19 268 THR A O 1
ATOM 2056 N N . THR A 1 269 ? -9.402 -0.282 -3.134 1.00 97.12 269 THR A N 1
ATOM 2057 C CA . THR A 1 269 ? -8.183 0.511 -3.372 1.00 97.12 269 THR A CA 1
ATOM 2058 C C . THR A 1 269 ? -7.413 -0.048 -4.583 1.00 97.12 269 THR A C 1
ATOM 2060 O O . THR A 1 269 ? -7.354 -1.267 -4.755 1.00 97.12 269 THR A O 1
ATOM 2063 N N . GLN A 1 270 ? -6.796 0.814 -5.408 1.00 97.69 270 GLN A N 1
ATOM 2064 C CA . GLN A 1 270 ? -5.813 0.409 -6.437 1.00 97.69 270 GLN A CA 1
ATOM 2065 C C . GLN A 1 270 ? -4.737 -0.522 -5.842 1.00 97.69 270 GLN A C 1
ATOM 2067 O O . GLN A 1 270 ? -4.344 -0.348 -4.685 1.00 97.69 270 GLN A O 1
ATOM 2072 N N . LEU A 1 271 ? -4.250 -1.504 -6.602 1.00 98.56 271 LEU A N 1
ATOM 2073 C CA . LEU A 1 271 ? -3.341 -2.542 -6.108 1.00 98.56 271 LEU A CA 1
ATOM 2074 C C . LEU A 1 271 ? -2.051 -1.939 -5.543 1.00 98.56 271 LEU A C 1
ATOM 2076 O O . LEU A 1 271 ? -1.663 -2.270 -4.424 1.00 98.56 271 LEU A O 1
ATOM 2080 N N . VAL A 1 272 ? -1.419 -1.010 -6.261 1.00 98.50 272 VAL A N 1
ATOM 2081 C CA . VAL A 1 272 ? -0.163 -0.370 -5.829 1.00 98.50 272 VAL A CA 1
ATOM 2082 C C . VAL A 1 272 ? -0.279 0.324 -4.451 1.00 98.50 272 VAL A C 1
ATOM 2084 O O . VAL A 1 272 ? 0.452 -0.065 -3.530 1.00 98.50 272 VAL A O 1
ATOM 2087 N N . PRO A 1 273 ? -1.202 1.283 -4.219 1.00 98.44 273 PRO A N 1
ATOM 2088 C CA . PRO A 1 273 ? -1.388 1.873 -2.892 1.00 98.44 273 PRO A CA 1
ATOM 2089 C C . PRO A 1 273 ? -1.995 0.898 -1.866 1.00 98.44 273 PRO A C 1
ATOM 2091 O O . PRO A 1 273 ? -1.745 1.061 -0.671 1.00 98.44 273 PRO A O 1
ATOM 2094 N N . ALA A 1 274 ? -2.722 -0.150 -2.276 1.00 98.75 274 ALA A N 1
ATOM 2095 C CA . ALA A 1 274 ? -3.141 -1.215 -1.361 1.00 98.75 274 ALA A CA 1
ATOM 2096 C C . ALA A 1 274 ? -1.935 -1.991 -0.801 1.00 98.75 274 ALA A C 1
ATOM 2098 O O . ALA A 1 274 ? -1.866 -2.220 0.406 1.00 98.75 274 ALA A O 1
ATOM 2099 N N . LEU A 1 275 ? -0.937 -2.324 -1.627 1.00 98.88 275 LEU A N 1
ATOM 2100 C CA . LEU A 1 275 ? 0.309 -2.948 -1.162 1.00 98.88 275 LEU A CA 1
ATOM 2101 C C . LEU A 1 275 ? 1.085 -2.026 -0.207 1.00 98.88 275 LEU A C 1
ATOM 2103 O O . LEU A 1 275 ? 1.595 -2.496 0.813 1.00 98.88 275 LEU A O 1
ATOM 2107 N N . ALA A 1 276 ? 1.106 -0.714 -0.469 1.00 98.81 276 ALA A N 1
ATOM 2108 C CA . ALA A 1 276 ? 1.689 0.270 0.448 1.00 98.81 276 ALA A CA 1
ATOM 2109 C C . ALA A 1 276 ? 0.946 0.326 1.801 1.00 98.81 276 ALA A C 1
ATOM 2111 O O . ALA A 1 276 ? 1.589 0.259 2.852 1.00 98.81 276 ALA A O 1
ATOM 2112 N N . LYS A 1 277 ? -0.399 0.346 1.800 1.00 98.81 277 LYS A N 1
ATOM 2113 C CA . LYS A 1 277 ? -1.222 0.216 3.021 1.00 98.81 277 LYS A CA 1
ATOM 2114 C C . LYS A 1 277 ? -0.881 -1.062 3.795 1.00 98.81 277 LYS A C 1
ATOM 2116 O O . LYS A 1 277 ? -0.651 -1.001 4.999 1.00 98.81 277 LYS A O 1
ATOM 2121 N N . ILE A 1 278 ? -0.808 -2.213 3.125 1.00 98.88 278 ILE A N 1
ATOM 2122 C CA . ILE A 1 278 ? -0.526 -3.514 3.760 1.00 98.88 278 ILE A CA 1
ATOM 2123 C C . ILE A 1 278 ? 0.847 -3.515 4.448 1.00 98.88 278 ILE A C 1
ATOM 2125 O O . ILE A 1 278 ? 0.963 -4.004 5.576 1.00 98.88 278 ILE A O 1
ATOM 2129 N N . LEU A 1 279 ? 1.874 -2.923 3.829 1.00 98.81 279 LEU A N 1
ATOM 2130 C CA . LEU A 1 279 ? 3.181 -2.752 4.466 1.00 98.81 279 LEU A CA 1
ATOM 2131 C C . LEU A 1 279 ? 3.123 -1.781 5.655 1.00 98.81 279 LEU A C 1
ATOM 2133 O O . LEU A 1 279 ? 3.521 -2.147 6.761 1.00 98.81 279 LEU A O 1
ATOM 2137 N N . LEU A 1 280 ? 2.593 -0.570 5.472 1.00 98.81 280 LEU A N 1
ATOM 2138 C CA . LEU A 1 280 ? 2.548 0.452 6.527 1.00 98.81 280 LEU A CA 1
ATOM 2139 C C . LEU A 1 280 ? 1.688 0.037 7.730 1.00 98.81 280 LEU A C 1
ATOM 2141 O O . LEU A 1 280 ? 2.002 0.396 8.867 1.00 98.81 280 LEU A O 1
ATOM 2145 N N . TYR A 1 281 ? 0.653 -0.774 7.519 1.00 98.62 281 TYR A N 1
ATOM 2146 C CA . TYR A 1 281 ? -0.132 -1.358 8.602 1.00 98.62 281 TYR A CA 1
ATOM 2147 C C . TYR A 1 281 ? 0.453 -2.673 9.153 1.00 98.62 281 TYR A C 1
ATOM 2149 O O . TYR A 1 281 ? -0.101 -3.217 10.100 1.00 98.62 281 TYR A O 1
ATOM 2157 N N . GLY A 1 282 ? 1.602 -3.159 8.669 1.00 98.12 282 GLY A N 1
ATOM 2158 C CA . GLY A 1 282 ? 2.274 -4.351 9.214 1.00 98.12 282 GLY A CA 1
ATOM 2159 C C . GLY A 1 282 ? 1.569 -5.676 8.893 1.00 98.12 282 GLY A C 1
ATOM 2160 O O . GLY A 1 282 ? 1.789 -6.684 9.559 1.00 98.12 282 GLY A O 1
ATOM 2161 N N . LEU A 1 283 ? 0.715 -5.680 7.869 1.00 98.56 283 LEU A N 1
ATOM 2162 C CA . LEU A 1 283 ? -0.139 -6.802 7.476 1.00 98.56 283 LEU A CA 1
ATOM 2163 C C . LEU A 1 283 ? 0.569 -7.808 6.549 1.00 98.56 283 LEU A C 1
ATOM 2165 O O . LEU A 1 283 ? 0.068 -8.914 6.342 1.00 98.56 283 LEU A O 1
ATOM 2169 N N . GLY A 1 284 ? 1.745 -7.461 6.017 1.00 97.50 284 GLY A N 1
ATOM 2170 C CA . GLY A 1 284 ? 2.439 -8.253 4.996 1.00 97.50 284 GLY A CA 1
ATOM 2171 C C . GLY A 1 284 ? 2.944 -9.634 5.437 1.00 97.50 284 GLY A C 1
ATOM 2172 O O . GLY A 1 284 ? 3.238 -10.474 4.588 1.00 97.50 284 GLY A O 1
ATOM 2173 N N . GLN A 1 285 ? 2.999 -9.925 6.740 1.00 94.62 285 GLN A N 1
ATOM 2174 C CA . GLN A 1 285 ? 3.201 -11.298 7.229 1.00 94.62 285 GLN A CA 1
ATOM 2175 C C . GLN A 1 285 ? 1.988 -12.193 6.956 1.00 94.62 285 GLN A C 1
ATOM 2177 O O . GLN A 1 285 ? 2.156 -13.354 6.587 1.00 94.62 285 GLN A O 1
ATOM 2182 N N . VAL A 1 286 ? 0.779 -11.645 7.112 1.00 97.12 286 VAL A N 1
ATOM 2183 C CA . VAL A 1 286 ? -0.486 -12.389 7.046 1.00 97.12 286 VAL A CA 1
ATOM 2184 C C . VAL A 1 286 ? -1.024 -12.488 5.615 1.00 97.12 286 VAL A C 1
ATOM 2186 O O . VAL A 1 286 ? -1.673 -13.474 5.271 1.00 97.12 286 VAL A O 1
ATOM 2189 N N . PHE A 1 287 ? -0.721 -11.497 4.774 1.00 98.25 287 PHE A N 1
ATOM 2190 C CA . PHE A 1 287 ? -1.075 -11.496 3.357 1.00 98.25 287 PHE A CA 1
ATOM 2191 C C . PHE A 1 287 ? 0.180 -11.667 2.486 1.00 98.25 287 PHE A C 1
ATOM 2193 O O . PHE A 1 287 ? 0.934 -10.709 2.291 1.00 98.25 287 PHE A O 1
ATOM 2200 N N . PRO A 1 288 ? 0.426 -12.872 1.937 1.00 97.81 288 PRO A N 1
ATOM 2201 C CA . PRO A 1 288 ? 1.237 -13.028 0.732 1.00 97.81 288 PRO A CA 1
ATOM 2202 C C . PRO A 1 288 ? 0.710 -12.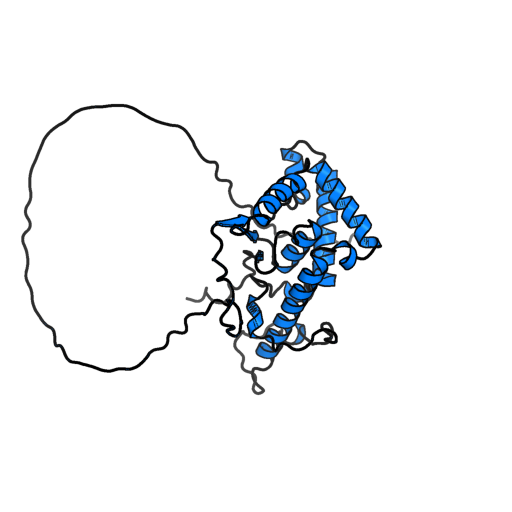107 -0.373 1.00 97.81 288 PRO A C 1
ATOM 2204 O O . PRO A 1 288 ? -0.497 -11.877 -0.462 1.00 97.81 288 PRO A O 1
ATOM 2207 N N . VAL A 1 289 ? 1.592 -11.581 -1.219 1.00 98.44 289 VAL A N 1
ATOM 2208 C CA . VAL A 1 289 ? 1.202 -10.637 -2.283 1.00 98.44 289 VAL A CA 1
ATOM 2209 C C . VAL A 1 289 ? 0.297 -11.295 -3.333 1.00 98.44 289 VAL A C 1
ATOM 2211 O O . VAL A 1 289 ? -0.589 -10.657 -3.888 1.00 98.44 289 VAL A O 1
ATOM 2214 N N . GLU A 1 290 ? 0.432 -12.608 -3.508 1.00 98.12 290 GLU A N 1
ATOM 2215 C CA . GLU A 1 290 ? -0.404 -13.461 -4.356 1.00 98.12 290 GLU A CA 1
ATOM 2216 C C . GLU A 1 290 ? -1.844 -13.627 -3.824 1.00 98.12 290 GLU A C 1
ATOM 2218 O O . GLU A 1 290 ? -2.729 -14.079 -4.553 1.00 98.12 290 GLU A O 1
ATOM 2223 N N . ASN A 1 291 ? -2.089 -13.241 -2.568 1.00 98.50 291 ASN A N 1
ATOM 2224 C CA . ASN A 1 291 ? -3.398 -13.269 -1.917 1.00 98.50 291 ASN A CA 1
ATOM 2225 C C . ASN A 1 291 ? -4.064 -11.881 -1.861 1.00 98.50 291 ASN A C 1
ATOM 2227 O O . ASN A 1 291 ? -5.060 -11.725 -1.153 1.00 98.50 291 ASN A O 1
ATOM 2231 N N . VAL A 1 292 ? -3.529 -10.879 -2.567 1.00 98.75 292 VAL A N 1
ATOM 2232 C CA . VAL A 1 292 ? -4.059 -9.507 -2.607 1.00 98.75 292 VAL A CA 1
ATOM 2233 C C . VAL A 1 292 ? -4.667 -9.223 -3.978 1.00 98.75 292 VAL A C 1
ATOM 2235 O O . VAL A 1 292 ? -4.010 -9.395 -5.001 1.00 98.75 292 VAL A O 1
ATOM 2238 N N . TYR A 1 293 ? -5.917 -8.763 -3.983 1.00 98.56 293 TYR A N 1
ATOM 2239 C CA . TYR A 1 293 ? -6.679 -8.452 -5.189 1.00 98.56 293 TYR A CA 1
ATOM 2240 C C . TYR A 1 293 ? -7.278 -7.045 -5.089 1.00 98.56 293 TYR A C 1
ATOM 2242 O O . TYR A 1 293 ? -7.993 -6.730 -4.131 1.00 98.56 293 TYR A O 1
ATOM 2250 N N . SER A 1 294 ? -7.037 -6.208 -6.096 1.00 98.25 294 SER A N 1
ATOM 2251 C CA . SER A 1 294 ? -7.773 -4.958 -6.268 1.00 98.25 294 SER A CA 1
ATOM 2252 C C . SER A 1 294 ? -9.077 -5.216 -7.020 1.00 98.25 294 SER A C 1
ATOM 2254 O O . SER A 1 294 ? -9.096 -5.678 -8.157 1.00 98.25 294 SER A O 1
ATOM 2256 N N . ALA A 1 295 ? -10.193 -4.884 -6.384 1.00 95.81 295 ALA A N 1
ATOM 2257 C CA . ALA A 1 295 ? -11.502 -4.780 -7.012 1.00 95.81 295 ALA A CA 1
ATOM 2258 C C . ALA A 1 295 ? -11.730 -3.399 -7.658 1.00 95.81 295 ALA A C 1
ATOM 2260 O O . ALA A 1 295 ? -12.831 -3.144 -8.159 1.00 95.81 295 ALA A O 1
ATOM 2261 N N . ASN A 1 296 ? -10.732 -2.500 -7.650 1.00 88.88 296 ASN A N 1
ATOM 2262 C CA . ASN A 1 296 ? -10.868 -1.212 -8.312 1.00 88.88 296 ASN A CA 1
ATOM 2263 C C . ASN A 1 296 ? -10.995 -1.407 -9.825 1.00 88.88 296 ASN A C 1
ATOM 2265 O O . ASN A 1 296 ? -10.119 -1.966 -10.481 1.00 88.88 296 ASN A O 1
ATOM 2269 N N . ARG A 1 297 ? -12.078 -0.891 -10.405 1.00 63.25 297 ARG A N 1
ATOM 2270 C CA . ARG A 1 297 ? -12.244 -0.854 -11.859 1.00 63.25 297 ARG A CA 1
ATOM 2271 C C . ARG A 1 297 ? -11.647 0.432 -12.415 1.00 63.25 297 ARG A C 1
ATOM 2273 O O . ARG A 1 297 ? -12.385 1.290 -12.898 1.00 63.25 297 ARG A O 1
ATOM 2280 N N . SER A 1 298 ? -10.316 0.522 -12.411 1.00 53.22 298 SER A N 1
ATOM 2281 C CA . SER A 1 298 ? -9.598 1.432 -13.311 1.00 53.22 298 SER A CA 1
ATOM 2282 C C . SER A 1 298 ? -10.122 1.194 -14.736 1.00 53.22 298 SER A C 1
ATOM 2284 O O . SER A 1 298 ? -10.239 0.052 -15.195 1.00 53.22 298 SER A O 1
ATOM 2286 N N . ALA A 1 299 ? -10.599 2.253 -15.388 1.00 38.41 299 ALA A N 1
ATOM 2287 C CA . ALA A 1 299 ? -11.670 2.141 -16.375 1.00 38.41 299 ALA A CA 1
ATOM 2288 C C . ALA A 1 299 ? -11.245 1.536 -17.733 1.00 38.41 299 ALA A C 1
ATOM 2290 O O . ALA A 1 299 ? -11.108 2.242 -18.729 1.00 38.41 299 ALA A O 1
ATOM 2291 N N . ARG A 1 300 ? -11.224 0.198 -17.847 1.00 40.09 300 ARG A N 1
ATOM 2292 C CA . ARG A 1 300 ? -11.303 -0.521 -19.146 1.00 40.09 300 ARG A CA 1
ATOM 2293 C C . ARG A 1 300 ? -12.693 -0.441 -19.815 1.00 40.09 300 ARG A C 1
ATOM 2295 O O . ARG A 1 300 ? -13.008 -1.215 -20.715 1.00 40.09 300 ARG A O 1
ATOM 2302 N N . SER A 1 301 ? -13.534 0.512 -19.415 1.00 33.56 301 SER A N 1
ATOM 2303 C CA . SER A 1 301 ? -14.827 0.828 -20.032 1.00 33.56 301 SER A CA 1
ATOM 2304 C C . SER A 1 301 ? -14.693 1.904 -21.118 1.00 33.56 301 SER A C 1
ATOM 2306 O O . SER A 1 301 ? -15.335 2.948 -21.055 1.00 33.56 301 SER A O 1
ATOM 2308 N N . SER A 1 302 ? -13.861 1.632 -22.126 1.00 35.75 302 SER A N 1
ATOM 2309 C CA . SER A 1 302 ? -13.704 2.452 -23.342 1.00 35.75 302 SER A CA 1
ATOM 2310 C C . SER A 1 302 ? -13.859 1.641 -24.642 1.00 35.75 302 SER A C 1
ATOM 2312 O O . SER A 1 302 ? -13.514 2.119 -25.719 1.00 35.75 302 SER A O 1
ATOM 2314 N N . ALA A 1 303 ? -14.404 0.417 -24.560 1.00 40.06 303 ALA A N 1
ATOM 2315 C CA . ALA A 1 303 ? -14.565 -0.490 -25.706 1.00 40.06 303 ALA A CA 1
ATOM 2316 C C . ALA A 1 303 ? -15.841 -1.371 -25.674 1.00 40.06 303 ALA A C 1
ATOM 2318 O O . ALA A 1 303 ? -15.838 -2.476 -26.214 1.00 40.06 303 ALA A O 1
ATOM 2319 N N . SER A 1 304 ? -16.938 -0.923 -25.045 1.00 36.84 304 SER A N 1
ATOM 2320 C CA . SER A 1 304 ? -18.215 -1.677 -25.047 1.00 36.84 304 SER A CA 1
ATOM 2321 C C . SER A 1 304 ? -19.504 -0.836 -25.045 1.00 36.84 304 SER A C 1
ATOM 2323 O O . SER A 1 304 ? -20.584 -1.369 -24.806 1.00 36.84 304 SER A O 1
ATOM 2325 N N . SER A 1 305 ? -19.424 0.456 -25.375 1.00 36.28 305 SER A N 1
ATOM 2326 C CA . SER A 1 305 ? -20.586 1.326 -25.628 1.00 36.28 305 SER A CA 1
ATOM 2327 C C . SER A 1 305 ? -20.502 1.910 -27.041 1.00 36.28 305 SER A C 1
ATOM 2329 O O . SER A 1 305 ? -20.147 3.071 -27.238 1.00 36.28 305 SER A O 1
ATOM 2331 N N . GLY A 1 306 ? -20.762 1.050 -28.024 1.00 38.19 306 GLY A N 1
ATOM 2332 C CA . GLY A 1 306 ? -20.679 1.333 -29.459 1.00 38.19 306 GLY A CA 1
ATOM 2333 C C . GLY A 1 306 ? -21.499 0.322 -30.259 1.00 38.19 306 GLY A C 1
ATOM 2334 O O . GLY A 1 306 ? -20.985 -0.296 -31.188 1.00 38.19 306 GLY A O 1
ATOM 2335 N N . SER A 1 307 ? -22.733 0.098 -29.801 1.00 34.44 307 SER A N 1
ATOM 2336 C CA . SER A 1 307 ? -23.798 -0.662 -30.468 1.00 34.44 307 SER A CA 1
ATOM 2337 C C . SER A 1 307 ? -24.674 0.266 -31.299 1.00 34.44 307 SER A C 1
ATOM 2339 O O . SER A 1 307 ? -25.105 1.275 -30.692 1.00 34.44 307 SER A O 1
#

=== Feature glossary ===
Each block in this record encodes a different view of the same protein. In brief:

Predicted aligned error. PAE(i, j) answers: if I align the predicted and true structures on residue i, how far off (in Å) do I expect residue j to be? A block-diagonal PAE matrix with low values on the blocks and high values off-diagonal is the signature of a multi-domain protein with confidently predicted domains but uncertain inter-domain orientation.

Contact-map, Ramachandran, and PAE plots. Plot images: a contact map (which residues are close in 3D, as an N×N binary image), a Ramachandran scatter (backbone torsion angles, revealing secondary-structure composition at a glance), and — for AlphaFold structures — a PAE heatmap (pairwise prediction confidence).

Backbone torsions (φ/ψ). φ (phi) and ψ (psi) are the two rotatable backbone dihedrals per residue: φ is the C(i-1)–N–Cα–C torsion, ψ is the N–Cα–C–N(i+1) torsion, both in degrees on (−180°, 180°]. α-helical residues cluster near (−60°, −45°); β-strand residues near (−120°, +130°). A Ramachandran plot is simply a scatter of (φ, ψ) for every residue.

Foldseek 3Di. A 3Di character summarizes, for each residue, the relative orientation of the Cα frame of its nearest spatial neighbor. Because it encodes fold topology rather than chemistry, 3Di alignments detect remote structural similarity that sequence alignment misses.

Radius of gyration, Cα contacts, bounding box. Three whole-structure scalars: the radius of gyration (RMS distance of Cα from centroid, in Å), the count of Cα–Cα contacts (pairs closer than 8 Å and separated by more than four residues in sequence — i.e. tertiary, not local, contacts), and the bounding-box dimensions. Together they distinguish compact globular folds from extended fibres or disordered chains.

Sequence. Sequence gives the chain of amino acids in standard one-letter code (A=alanine, C=cysteine, …, Y=tyrosine), read N→C. It is the only feature that is directly encoded by the gene; all structural features are derived from the folded form of this sequence.

mmCIF coordinates. Atomic coordinates in PDBx/mmCIF format — the same representation the Protein Data Bank distributes. Each line of the _atom_site loop places one backbone atom in Cartesian space (units: ångströms, origin: arbitrary).

Secondary structure (3-state, P-SEA). Three-state secondary structure (P-SEA) collapses the eight DSSP classes into helix (a), strand (b), and coil (c). P-SEA assigns these from Cα geometry alone — distances and angles — without requiring backbone oxygens, so it works on any Cα trace.

InterPro / GO / CATH / organism. Functional annotations link the protein to curated databases. InterPro entries identify conserved domains and families by matching the sequence against member-database signatures (Pfam, PROSITE, CDD, …). Gene Ontology (GO) terms describe molecular function, biological process, and cellular component in a controlled vocabulary. CATH places the structure in a hierarchical fold classification (Class/Architecture/Topology/Homologous-superfamily). The organism is the source species.

B-factor. B-factor (Debye–Waller factor) reflects atomic displacement in the crystal lattice. It is an experimental observable (units Å²), not a prediction; low values mean the atom is pinned down, high values mean it moves or is heterogeneous across the crystal.

Rendered structure images. Structure images are PyMOL renders from six orthogonal camera directions. Cartoon representation draws helices as coils and strands as arrows; sticks shows the backbone as bonds; surface shows the solvent-excluded envelope. Rainbow coloring maps sequence position to hue (blue→red, N→C); chain coloring assigns a distinct color per polypeptide.

Solvent-accessible surface area. Solvent-accessible surface area (SASA) is the area in Å² traced out by the centre of a 1.4 Å probe sphere (a water molecule) rolled over the protein's van der Waals surface (Shrake–Rupley / Lee–Richards construction). Buried residues have near-zero SASA; fully exposed residues can exceed 200 Å². The total SASA scales roughly with the number of surface residues.

Secondary structure (8-state, DSSP). The SS8 string is DSSP's per-residue secondary-structure call. α-helix (H) means an i→i+4 H-bond ladder; β-strand (E) means the residue participates in a β-sheet; 3₁₀ (G) and π (I) are tighter and wider helices; T/S are turns/bends; '-' is loop.

pLDDT. For AlphaFold models, the B-factor field carries pLDDT — the model's own estimate of local accuracy on a 0–100 scale. Regions with pLDDT<50 should be treated as essentially unmodeled; they often correspond to intrinsically disordered segments.

Nearest PDB structures. Nearest PDB neighbors are the top structural matches found by Foldseek when searching this structure against the entire Protein Data Bank. Each hit reports a TM-score (0 to 1; >0.5 almost always implies the same fold) and an E-value. These are *structural* homologs — they may share no detectable sequence similarity.